Protein AF-A0A7S1CRI4-F1 (afdb_monomer_lite)

Organism: NCBI:txid1486930

Radius of gyration: 33.56 Å; chains: 1; bounding box: 47×72×116 Å

Secondary structure (DSSP, 8-state):
----PPPP----PPS----SS-SS------S-TTSSSGGGS-----S------------------------PPPPPP-GGGSTTTTHHHHSTTSSSS--HHHHHHHHHHHHHHHHH-HHHHHHHHHH-TT--HHHHHHHHHHHHHHHHHTHHHHHHHHHHHHHHSSS-TTSEEHHHHHHHHHHTTTT-TTSSS--HHHHHHHHHHHS--S-TTSGGGGS----EE-HHHHHHHHHHHHIIIIITTTS-S-HHHHHHHIIIIIIIHHH--

pLDDT: mean 77.77, std 19.71, range [38.88, 98.12]

Foldseek 3Di:
DDDPDDDDPDPDDDDDPDPPDDPDDDPDDPPPPPPPPVVPDDDDDDDDDPDDDDDDDPDPPPPDPPPPDPPDDPDPDDPCPDPQVCCLPPPPCNDSDDDPVNLVVVLVVLLVVLVVDPVSLVLLCVLQVVDDPVSSVVLSVLQSVLCSVCVVVLVVLLQVLLVVDPDHSQWHALVSQVVLCVLLCLCPPVAPFAHPVNSVVLQVSLQDDPDCPDPQNVVDPRRTHGSSSSSVSLLVSLSRGCRVVVVDSRSSVSSNCSCPVRNCVRPND

Sequence (269 aa):
LKSDVPEAHHITHPAGIYPQKHTLPVRFHDGEEREVVQELMGVLPDTAALEFLAYEAEKPVIIKEVVVEEEEEPEPWSLYDSVFVPRLTESDARDFYESERVWRRAFNIDWGRIRGNQRFAKLLIRAQPSANARQAGEVVASVKAVMSKYYRELCFIFDYYSAQGSGDVFCIQSNSYNDFCNDCGITNEKVRGVAKADLAVLFTSVNVEEDRRDAEAMANADKALVRFEFLEVVLRLAVARFITTKATADIGTALQMLVVTLIMENVAP

Structure (mmCIF, N/CA/C/O backbone):
data_AF-A0A7S1CRI4-F1
#
_entry.id   AF-A0A7S1CRI4-F1
#
loop_
_atom_site.group_PDB
_atom_site.id
_atom_site.type_symbol
_atom_site.label_atom_id
_atom_site.label_alt_id
_atom_site.label_comp_id
_atom_site.label_asym_id
_atom_site.label_entity_id
_atom_site.label_seq_id
_atom_site.pdbx_PDB_ins_code
_atom_site.Cartn_x
_atom_site.Cartn_y
_atom_site.Cartn_z
_atom_site.occupancy
_atom_site.B_iso_or_equiv
_atom_site.auth_seq_id
_atom_site.auth_comp_id
_atom_site.auth_asym_id
_atom_site.auth_atom_id
_atom_site.pdbx_PDB_model_num
ATOM 1 N N . LEU A 1 1 ? 12.699 -44.719 -18.971 1.00 45.91 1 LEU A N 1
ATOM 2 C CA . LEU A 1 1 ? 11.445 -43.971 -18.748 1.00 45.91 1 LEU A CA 1
ATOM 3 C C . LEU A 1 1 ? 11.223 -43.126 -19.986 1.00 45.91 1 LEU A C 1
ATOM 5 O O . LEU A 1 1 ? 12.053 -42.272 -20.259 1.00 45.91 1 LEU A O 1
ATOM 9 N N . LYS A 1 2 ? 10.229 -43.485 -20.803 1.00 38.88 2 LYS A N 1
ATOM 10 C CA . LYS A 1 2 ? 9.854 -42.706 -21.988 1.00 38.88 2 LYS A CA 1
ATOM 11 C C . LYS A 1 2 ? 9.287 -41.372 -21.494 1.00 38.88 2 LYS A C 1
ATOM 13 O O . LYS A 1 2 ? 8.488 -41.378 -20.565 1.00 38.88 2 LYS A O 1
ATOM 18 N N . SER A 1 3 ? 9.786 -40.269 -22.037 1.00 45.66 3 SER A N 1
ATOM 19 C CA . SER A 1 3 ? 9.315 -38.922 -21.737 1.00 45.66 3 SER A CA 1
ATOM 20 C C . SER A 1 3 ? 8.020 -38.671 -22.501 1.00 45.66 3 SER A C 1
ATOM 22 O O . SER A 1 3 ? 8.049 -38.572 -23.727 1.00 45.66 3 SER A O 1
ATOM 24 N N . ASP A 1 4 ? 6.907 -38.587 -21.780 1.00 50.00 4 ASP A N 1
ATOM 25 C CA . ASP A 1 4 ? 5.648 -38.074 -22.312 1.00 50.00 4 ASP A CA 1
ATOM 26 C C . ASP A 1 4 ? 5.809 -36.565 -22.535 1.00 50.00 4 ASP A C 1
ATOM 28 O O . ASP A 1 4 ? 5.783 -35.770 -21.594 1.00 50.00 4 ASP A O 1
ATOM 32 N N . VAL A 1 5 ? 6.052 -36.181 -23.786 1.00 49.22 5 VAL A N 1
ATOM 33 C CA . VAL A 1 5 ? 5.952 -34.789 -24.232 1.00 49.22 5 VAL A CA 1
ATOM 34 C C . VAL A 1 5 ? 4.461 -34.516 -24.461 1.00 49.22 5 VAL A C 1
ATOM 36 O O . VAL A 1 5 ? 3.846 -35.260 -25.227 1.00 49.22 5 VAL A O 1
ATOM 39 N N . PRO A 1 6 ? 3.846 -33.515 -23.806 1.00 51.66 6 PRO A N 1
ATOM 40 C CA . PRO A 1 6 ? 2.453 -33.174 -24.067 1.00 51.66 6 PRO A CA 1
ATOM 41 C C . PRO A 1 6 ? 2.290 -32.707 -25.517 1.00 51.66 6 PRO A C 1
ATOM 43 O O . PRO A 1 6 ? 3.074 -31.885 -25.990 1.00 51.66 6 PRO A O 1
ATOM 46 N N . GLU A 1 7 ? 1.277 -33.228 -26.212 1.00 55.09 7 GLU A N 1
ATOM 47 C CA . GLU A 1 7 ? 0.884 -32.766 -27.547 1.00 55.09 7 GLU A CA 1
ATOM 48 C C . GLU A 1 7 ? 0.647 -31.249 -27.550 1.00 55.09 7 GLU A C 1
ATOM 50 O O . GLU A 1 7 ? 0.019 -30.697 -26.642 1.00 55.09 7 GLU A O 1
ATOM 55 N N . ALA A 1 8 ? 1.161 -30.575 -28.582 1.00 49.53 8 ALA A N 1
ATOM 56 C CA . ALA A 1 8 ? 1.009 -29.139 -28.754 1.00 49.53 8 ALA A CA 1
ATOM 57 C C . ALA A 1 8 ? -0.480 -28.762 -28.810 1.00 49.53 8 ALA A C 1
ATOM 59 O O . ALA A 1 8 ? -1.251 -29.293 -29.611 1.00 49.53 8 ALA A O 1
ATOM 60 N N . HIS A 1 9 ? -0.888 -27.815 -27.965 1.00 47.16 9 HIS A N 1
ATOM 61 C CA . HIS A 1 9 ? -2.228 -27.248 -28.025 1.00 47.16 9 HIS A CA 1
ATOM 62 C C . HIS A 1 9 ? -2.398 -26.471 -29.337 1.00 47.16 9 HIS A C 1
ATOM 64 O O . HIS A 1 9 ? -1.953 -25.332 -29.461 1.00 47.16 9 HIS A O 1
ATOM 70 N N . HIS A 1 10 ? -3.074 -27.075 -30.314 1.00 42.22 10 HIS A N 1
ATOM 71 C CA . HIS A 1 10 ? -3.558 -26.360 -31.489 1.00 42.22 10 HIS A CA 1
ATOM 72 C C . HIS A 1 10 ? -4.640 -25.363 -31.062 1.00 42.22 10 HIS A C 1
ATOM 74 O O . HIS A 1 10 ? -5.776 -25.735 -30.765 1.00 42.22 10 HIS A O 1
ATOM 80 N N . ILE A 1 11 ? -4.288 -24.078 -31.034 1.00 52.59 11 ILE A N 1
ATOM 81 C CA . ILE A 1 11 ? -5.258 -22.995 -30.893 1.00 52.59 11 ILE A CA 1
ATOM 82 C C . ILE A 1 11 ? -5.992 -22.879 -32.230 1.00 52.59 11 ILE A C 1
ATOM 84 O O . ILE A 1 11 ? -5.496 -22.293 -33.189 1.00 52.59 11 ILE A O 1
ATOM 88 N N . THR A 1 12 ? -7.192 -23.445 -32.315 1.00 48.75 12 THR A N 1
ATOM 89 C CA . THR A 1 12 ? -8.112 -23.138 -33.410 1.00 48.75 12 THR A CA 1
ATOM 90 C C . THR A 1 12 ? -8.683 -21.744 -33.179 1.00 48.75 12 THR A C 1
ATOM 92 O O . THR A 1 12 ? -9.515 -21.555 -32.289 1.00 48.75 12 THR A O 1
ATOM 95 N N . HIS A 1 13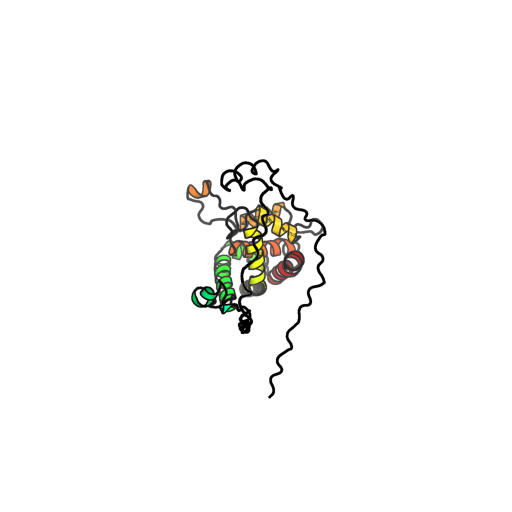 ? -8.251 -20.760 -33.969 1.00 45.75 13 HIS A N 1
ATOM 96 C CA . HIS A 1 13 ? -8.944 -19.476 -34.018 1.00 45.75 13 HIS A CA 1
ATOM 97 C C . HIS A 1 13 ? -10.387 -19.711 -34.498 1.00 45.75 13 HIS A C 1
ATOM 99 O O . HIS A 1 13 ? -10.580 -20.380 -35.518 1.00 45.75 13 HIS A O 1
ATOM 105 N N . PRO A 1 14 ? -11.415 -19.194 -33.801 1.00 54.69 14 PRO A N 1
ATOM 106 C CA . PRO A 1 14 ? -12.767 -19.209 -34.340 1.00 54.69 14 PRO A CA 1
ATOM 107 C C . PRO A 1 14 ? -12.771 -18.461 -35.677 1.00 54.69 14 PRO A C 1
ATOM 109 O O . PRO A 1 14 ? -12.160 -17.397 -35.798 1.00 54.69 14 PRO A O 1
ATOM 112 N N . ALA A 1 15 ? -13.433 -19.038 -36.683 1.00 52.50 15 ALA A N 1
ATOM 113 C CA . ALA A 1 15 ? -13.559 -18.441 -38.008 1.00 52.50 15 ALA A CA 1
ATOM 114 C C . ALA A 1 15 ? -14.004 -16.973 -37.886 1.00 52.50 15 ALA A C 1
ATOM 116 O O . ALA A 1 15 ? -14.959 -16.662 -37.172 1.00 52.50 15 ALA A O 1
ATOM 117 N N . GLY A 1 16 ? -13.247 -16.092 -38.543 1.00 50.91 16 GLY A N 1
ATOM 118 C CA . GLY A 1 16 ? -13.225 -14.655 -38.301 1.00 50.91 16 GLY A CA 1
ATOM 119 C C . GLY A 1 16 ? -14.595 -14.001 -38.147 1.00 50.91 16 GLY A C 1
ATOM 120 O O . GLY A 1 16 ? -15.388 -13.938 -39.084 1.00 50.91 16 GLY A O 1
ATOM 121 N N . ILE A 1 17 ? -14.814 -13.398 -36.981 1.00 55.06 17 ILE A N 1
ATOM 122 C CA . ILE A 1 17 ? -15.781 -12.313 -36.828 1.00 55.06 17 ILE A CA 1
ATOM 123 C C . ILE A 1 17 ? -15.029 -11.024 -37.168 1.00 55.06 17 ILE A C 1
ATOM 125 O O . ILE A 1 17 ? -14.632 -10.260 -36.292 1.00 55.06 17 ILE A O 1
ATOM 129 N N . TYR A 1 18 ? -14.778 -10.808 -38.457 1.00 53.53 18 TYR A N 1
ATOM 130 C CA . TYR A 1 18 ? -14.384 -9.488 -38.938 1.00 53.53 18 TYR A CA 1
ATOM 131 C C . TYR A 1 18 ? -15.661 -8.662 -39.143 1.00 53.53 18 TYR A C 1
ATOM 133 O O . TYR A 1 18 ? -16.600 -9.144 -39.785 1.00 53.53 18 TYR A O 1
ATOM 141 N N . PRO A 1 19 ? -15.750 -7.430 -38.617 1.00 49.69 19 PRO A N 1
ATOM 142 C CA . PRO A 1 19 ? -16.875 -6.560 -38.923 1.00 49.69 19 PRO A CA 1
ATOM 143 C C . PRO A 1 19 ? -16.885 -6.262 -40.427 1.00 49.69 19 PRO A C 1
ATOM 145 O O . PRO A 1 19 ? -15.870 -5.872 -40.997 1.00 49.69 19 PRO A O 1
ATOM 148 N N . GLN A 1 20 ? -18.042 -6.413 -41.080 1.00 58.97 20 GLN A N 1
ATOM 149 C CA . GLN A 1 20 ? -18.178 -6.186 -42.530 1.00 58.97 20 GLN A CA 1
ATOM 150 C C . GLN A 1 20 ? -17.850 -4.746 -42.966 1.00 58.97 20 GLN A C 1
ATOM 152 O O . GLN A 1 20 ? -17.667 -4.488 -44.154 1.00 58.97 20 GLN A O 1
ATOM 157 N N . LYS A 1 21 ? -17.794 -3.796 -42.024 1.00 57.16 21 LYS A N 1
ATOM 158 C CA . LYS A 1 21 ? -17.403 -2.404 -42.252 1.00 57.16 21 LYS A CA 1
ATOM 159 C C . LYS A 1 21 ? -16.563 -1.904 -41.081 1.00 57.16 21 LYS A C 1
ATOM 161 O O . LYS A 1 21 ? -16.965 -2.026 -39.926 1.00 57.16 21 LYS A O 1
ATOM 166 N N . HIS A 1 22 ? -15.408 -1.336 -41.401 1.00 51.78 22 HIS A N 1
ATOM 167 C CA . HIS A 1 22 ? -14.511 -0.685 -40.453 1.00 51.78 22 HIS A CA 1
ATOM 168 C C . HIS A 1 22 ? -15.154 0.610 -39.918 1.00 51.78 22 HIS A C 1
ATOM 170 O O . HIS A 1 22 ? -15.709 1.384 -40.695 1.00 51.78 22 HIS A O 1
ATOM 176 N N . THR A 1 23 ? -15.112 0.846 -38.603 1.00 56.94 23 THR A N 1
ATOM 177 C CA . THR A 1 23 ? -15.773 1.986 -37.929 1.00 56.94 23 THR A CA 1
ATOM 178 C C . THR A 1 23 ? -14.906 3.240 -37.803 1.00 56.94 23 THR A C 1
ATOM 180 O O . THR A 1 23 ? -15.409 4.270 -37.359 1.00 56.94 23 THR A O 1
ATOM 183 N N . LEU A 1 24 ? -13.632 3.203 -38.214 1.00 49.94 24 LEU A N 1
ATOM 184 C CA . LEU A 1 24 ? -12.838 4.431 -38.334 1.00 49.94 24 LEU A CA 1
ATOM 185 C C . LEU A 1 24 ? -13.101 5.094 -39.695 1.00 49.94 24 LEU A C 1
ATOM 187 O O . LEU A 1 24 ? -13.012 4.403 -40.716 1.00 49.94 24 LEU A O 1
ATOM 191 N N . PRO A 1 25 ? -13.385 6.409 -39.743 1.00 47.62 25 PRO A N 1
ATOM 192 C CA . PRO A 1 25 ? -13.500 7.140 -40.995 1.00 47.62 25 PRO A CA 1
ATOM 193 C C . PRO A 1 25 ? -12.129 7.185 -41.678 1.00 47.62 25 PRO A C 1
ATOM 195 O O . PRO A 1 25 ? -11.229 7.910 -41.256 1.00 47.62 25 PRO A O 1
ATOM 198 N N . VAL A 1 26 ? -11.962 6.399 -42.740 1.00 50.84 26 VAL A N 1
ATOM 199 C CA . VAL A 1 26 ? -10.824 6.543 -43.649 1.00 50.84 26 VAL A CA 1
ATOM 200 C C . VAL A 1 26 ? -11.041 7.840 -44.422 1.00 50.84 26 VAL A C 1
ATOM 202 O O . VAL A 1 26 ? -12.021 7.967 -45.157 1.00 50.84 26 VAL A O 1
ATOM 205 N N . ARG A 1 27 ? -10.152 8.823 -44.247 1.00 43.00 27 ARG A N 1
ATOM 206 C CA . ARG A 1 27 ? -10.088 9.966 -45.161 1.00 43.00 27 ARG A CA 1
ATOM 207 C C . ARG A 1 27 ? -9.564 9.451 -46.496 1.00 43.00 27 ARG A C 1
ATOM 209 O O . ARG A 1 27 ? -8.373 9.192 -46.633 1.00 43.00 27 ARG A O 1
ATOM 216 N N . PHE A 1 28 ? -10.458 9.273 -47.458 1.00 45.25 28 PHE A N 1
ATOM 217 C CA . PHE A 1 28 ? -10.055 9.192 -48.853 1.00 45.25 28 PHE A CA 1
ATOM 218 C C . PHE A 1 28 ? -9.649 10.604 -49.267 1.00 45.25 28 PHE A C 1
ATOM 220 O O . PHE A 1 28 ? -10.409 11.547 -49.063 1.00 45.25 28 PHE A O 1
ATOM 227 N N . HIS A 1 29 ? -8.421 10.766 -49.753 1.00 42.94 29 HIS A N 1
ATOM 228 C CA . HIS A 1 29 ? -8.019 12.018 -50.374 1.00 42.94 29 HIS A CA 1
ATOM 229 C C . HIS A 1 29 ? -8.845 12.174 -51.653 1.00 42.94 29 HIS A C 1
ATOM 231 O O . HIS A 1 29 ? -8.690 11.389 -52.591 1.00 42.94 29 HIS A O 1
ATOM 237 N N . ASP A 1 30 ? -9.762 13.141 -51.649 1.00 42.75 30 ASP A N 1
ATOM 238 C CA . ASP A 1 30 ? -10.508 13.542 -52.835 1.00 42.75 30 ASP A CA 1
ATOM 239 C C . ASP A 1 30 ? -9.493 13.957 -53.909 1.00 42.75 30 ASP A C 1
ATOM 241 O O . ASP A 1 30 ? -8.570 14.733 -53.661 1.00 42.75 30 ASP A O 1
ATOM 245 N N . GLY A 1 31 ? -9.583 13.307 -55.066 1.00 48.41 31 GLY A N 1
ATOM 246 C CA . GLY A 1 31 ? -8.519 13.255 -56.061 1.00 48.41 31 GLY A CA 1
ATOM 247 C C . GLY A 1 31 ? -8.283 14.556 -56.822 1.00 48.41 31 GLY A C 1
ATOM 248 O O . GLY A 1 31 ? -8.628 14.623 -57.997 1.00 48.41 31 GLY A O 1
ATOM 249 N N . GLU A 1 32 ? -7.609 15.526 -56.205 1.00 45.62 32 GLU A N 1
ATOM 250 C CA . GLU A 1 32 ? -7.041 16.697 -56.897 1.00 45.62 32 GLU A CA 1
ATOM 251 C C . GLU A 1 32 ? -5.514 16.618 -57.108 1.00 45.62 32 GLU A C 1
ATOM 253 O O . GLU A 1 32 ? -4.947 17.452 -57.800 1.00 45.62 32 GLU A O 1
ATOM 258 N N . GLU A 1 33 ? -4.829 15.568 -56.640 1.00 47.44 33 GLU A N 1
ATOM 259 C CA . GLU A 1 33 ? -3.380 15.380 -56.877 1.00 47.44 33 GLU A CA 1
ATOM 260 C C . GLU A 1 33 ? -3.055 14.360 -57.987 1.00 47.44 33 GLU A C 1
ATOM 262 O O . GLU A 1 33 ? -2.007 13.715 -57.981 1.00 47.44 33 GLU A O 1
ATOM 267 N N . ARG A 1 34 ? -3.944 14.188 -58.975 1.00 42.03 34 ARG A N 1
ATOM 268 C CA . ARG A 1 34 ? -3.652 13.357 -60.163 1.00 42.03 34 ARG A CA 1
ATOM 269 C C . ARG A 1 34 ? -3.051 14.119 -61.346 1.00 42.03 34 ARG A C 1
ATOM 271 O O . ARG A 1 34 ? -2.609 13.466 -62.286 1.00 42.03 34 ARG A O 1
ATOM 278 N N . GLU A 1 35 ? -2.963 15.447 -61.301 1.00 43.94 35 GLU A N 1
ATOM 279 C CA . GLU A 1 35 ? -2.464 16.235 -62.443 1.00 43.94 35 GLU A CA 1
ATOM 280 C C . GLU A 1 35 ? -0.932 16.331 -62.553 1.00 43.94 35 GLU A C 1
ATOM 282 O O . GLU A 1 35 ? -0.434 16.717 -63.603 1.00 43.94 35 GLU A O 1
ATOM 287 N N . VAL A 1 36 ? -0.149 15.916 -61.549 1.00 44.50 36 VAL A N 1
ATOM 288 C CA . VAL A 1 36 ? 1.318 16.137 -61.580 1.00 44.50 36 VAL A CA 1
ATOM 289 C C . VAL A 1 36 ? 2.122 14.935 -62.106 1.00 44.50 36 VAL A C 1
ATOM 291 O O . VAL A 1 36 ? 3.309 15.055 -62.391 1.00 44.50 36 VAL A O 1
ATOM 294 N N . VAL A 1 37 ? 1.510 13.765 -62.316 1.00 40.59 37 VAL A N 1
ATOM 295 C CA . VAL A 1 37 ? 2.260 12.565 -62.762 1.00 40.59 37 VAL A CA 1
ATOM 296 C C . VAL A 1 37 ? 2.212 12.360 -64.284 1.00 40.59 37 VAL A C 1
ATOM 298 O O . VAL A 1 37 ? 2.899 11.494 -64.822 1.00 40.59 37 VAL A O 1
ATOM 301 N N . GLN A 1 38 ? 1.449 13.176 -65.018 1.00 41.72 38 GLN A N 1
ATOM 302 C CA . GLN A 1 38 ? 1.276 12.995 -66.463 1.00 41.72 38 GLN A CA 1
ATOM 303 C C . GLN A 1 38 ? 2.395 13.618 -67.318 1.00 41.72 38 GLN A C 1
ATOM 305 O O . GLN A 1 38 ? 2.540 13.241 -68.477 1.00 41.72 38 GLN A O 1
ATOM 310 N N . GLU A 1 39 ? 3.237 14.496 -66.761 1.00 43.00 39 GLU A N 1
ATOM 311 C CA . GLU A 1 39 ? 4.336 15.139 -67.507 1.00 43.00 39 GLU A CA 1
ATOM 312 C C . GLU A 1 39 ? 5.634 14.313 -67.587 1.00 43.00 39 GLU A C 1
ATOM 314 O O . GLU A 1 39 ? 6.549 14.694 -68.314 1.00 43.00 39 GLU A O 1
ATOM 319 N N . LEU A 1 40 ? 5.732 13.162 -66.903 1.00 45.03 40 LEU A N 1
ATOM 320 C CA . LEU A 1 40 ? 6.961 12.347 -66.892 1.00 45.03 40 LEU A CA 1
ATOM 321 C C . LEU A 1 40 ? 6.897 11.046 -67.708 1.00 45.03 40 LEU A C 1
ATOM 323 O O . LEU A 1 40 ? 7.835 10.251 -67.667 1.00 45.03 40 LEU A O 1
ATOM 327 N N . MET A 1 41 ? 5.822 10.817 -68.464 1.00 39.19 41 MET A N 1
ATOM 328 C CA . MET A 1 41 ? 5.708 9.673 -69.371 1.00 39.19 41 MET A CA 1
ATOM 329 C C . MET A 1 41 ? 5.530 10.184 -70.796 1.00 39.19 41 MET A C 1
ATOM 331 O O . MET A 1 41 ? 4.511 10.777 -71.137 1.00 39.19 41 MET A O 1
A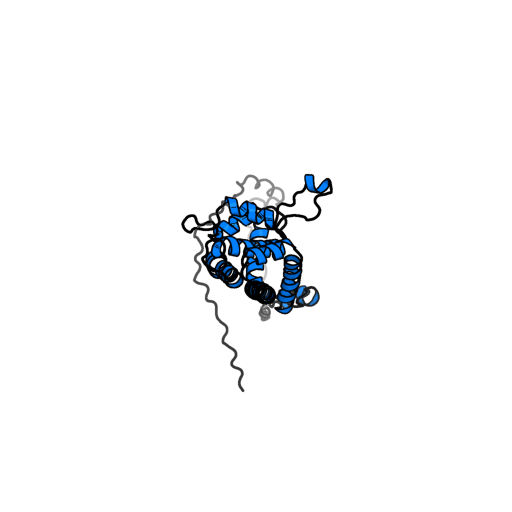TOM 335 N N . GLY A 1 42 ? 6.565 9.981 -71.614 1.00 42.28 42 GLY A N 1
ATOM 336 C CA . GLY A 1 42 ? 6.591 10.381 -73.015 1.00 42.28 42 GLY A CA 1
ATOM 337 C C . GLY A 1 42 ? 5.358 9.904 -73.785 1.00 42.28 42 GLY A C 1
ATOM 338 O O . GLY A 1 42 ? 4.862 8.796 -73.587 1.00 42.28 42 GLY A O 1
ATOM 339 N N . VAL A 1 43 ? 4.881 10.777 -74.667 1.00 46.09 43 VAL A N 1
ATOM 340 C CA . VAL A 1 43 ? 3.741 10.563 -75.560 1.00 46.09 43 VAL A CA 1
ATOM 341 C C . VAL A 1 43 ? 3.950 9.279 -76.369 1.00 46.09 43 VAL A C 1
ATOM 343 O O . VAL A 1 43 ? 4.873 9.199 -77.180 1.00 46.09 43 VAL A O 1
ATOM 346 N N . LEU A 1 44 ? 3.090 8.279 -76.169 1.00 46.50 44 LEU A N 1
ATOM 347 C CA . LEU A 1 44 ? 2.974 7.164 -77.106 1.00 46.50 44 LEU A CA 1
ATOM 348 C C . LEU A 1 44 ? 2.233 7.671 -78.356 1.00 46.50 44 LEU A C 1
ATOM 350 O O . LEU A 1 44 ? 1.147 8.236 -78.210 1.00 46.50 44 LEU A O 1
ATOM 354 N N . PRO A 1 45 ? 2.807 7.528 -79.563 1.00 44.81 45 PRO A N 1
ATOM 355 C CA . PRO A 1 45 ? 2.186 8.019 -80.783 1.00 44.81 45 PRO A CA 1
ATOM 356 C C . PRO A 1 45 ? 0.931 7.218 -81.148 1.00 44.81 45 PRO A C 1
ATOM 358 O O . PRO A 1 45 ? 0.815 6.030 -80.844 1.00 44.81 45 PRO A O 1
ATOM 361 N N . ASP A 1 46 ? 0.018 7.928 -81.811 1.00 43.31 46 ASP A N 1
ATOM 362 C CA . ASP A 1 46 ? -1.306 7.514 -82.272 1.00 43.31 46 ASP A CA 1
ATOM 363 C C . ASP A 1 46 ? -1.410 6.069 -82.785 1.00 43.31 46 ASP A C 1
ATOM 365 O O . ASP A 1 46 ? -0.572 5.548 -83.525 1.00 43.31 46 ASP A O 1
ATOM 369 N N . THR A 1 47 ? -2.537 5.456 -82.435 1.00 50.50 47 THR A N 1
ATOM 370 C CA . THR A 1 47 ? -2.979 4.084 -82.713 1.00 50.50 47 THR A CA 1
ATOM 371 C C . THR A 1 47 ? -3.250 3.795 -84.201 1.00 50.50 47 THR A C 1
ATOM 373 O O . THR A 1 47 ? -4.358 3.399 -84.562 1.00 50.50 47 THR A O 1
ATOM 376 N N . ALA A 1 48 ? -2.264 3.970 -85.085 1.00 47.34 48 ALA A N 1
ATOM 377 C CA . ALA A 1 48 ? -2.428 3.719 -86.523 1.00 47.34 48 ALA A CA 1
ATOM 378 C C . ALA A 1 48 ? -1.239 3.028 -87.224 1.00 47.34 48 ALA A C 1
ATOM 380 O O . ALA A 1 48 ? -1.147 3.078 -88.447 1.00 47.34 48 ALA A O 1
ATOM 381 N N . ALA A 1 49 ? -0.360 2.334 -86.496 1.00 46.84 49 ALA A N 1
ATOM 382 C CA . ALA A 1 49 ? 0.700 1.521 -87.104 1.00 46.84 49 ALA A CA 1
ATOM 383 C C . ALA A 1 49 ? 0.855 0.164 -86.397 1.00 46.84 49 ALA A C 1
ATOM 385 O O . ALA A 1 49 ? 1.871 -0.131 -85.777 1.00 46.84 49 ALA A O 1
ATOM 386 N N . LEU A 1 50 ? -0.176 -0.680 -86.489 1.00 43.94 50 LEU A N 1
ATOM 387 C CA . LEU A 1 50 ? -0.036 -2.123 -86.274 1.00 43.94 50 LEU A CA 1
ATOM 388 C C . LEU A 1 50 ? 0.336 -2.766 -87.617 1.00 43.94 50 LEU A C 1
ATOM 390 O O . LEU A 1 50 ? -0.486 -3.407 -88.269 1.00 43.94 50 LEU A O 1
ATOM 394 N N . GLU A 1 51 ? 1.576 -2.551 -88.056 1.00 47.78 51 GLU A N 1
ATOM 395 C CA . GLU A 1 51 ? 2.165 -3.363 -89.118 1.00 47.78 51 GLU A CA 1
ATOM 396 C C . GLU A 1 51 ? 2.745 -4.637 -88.505 1.00 47.78 51 GLU A C 1
ATOM 398 O O . GLU A 1 51 ? 3.706 -4.631 -87.737 1.00 47.78 51 GLU A O 1
ATOM 403 N N . PHE A 1 52 ? 2.102 -5.749 -88.851 1.00 47.38 52 PHE A N 1
ATOM 404 C CA . PHE A 1 52 ? 2.576 -7.101 -88.616 1.00 47.38 52 PHE A CA 1
ATOM 405 C C . PHE A 1 52 ? 3.910 -7.316 -89.340 1.00 47.38 52 PHE A C 1
ATOM 407 O O . PHE A 1 52 ? 3.934 -7.575 -90.543 1.00 47.38 52 PHE A O 1
ATOM 414 N N . LEU A 1 53 ? 5.013 -7.294 -88.596 1.00 41.62 53 LEU A N 1
ATOM 415 C CA . LEU A 1 53 ? 6.247 -7.957 -89.001 1.00 41.62 53 LEU A CA 1
ATOM 416 C C . LEU A 1 53 ? 6.392 -9.234 -88.183 1.00 41.62 53 LEU A C 1
ATOM 418 O O . LEU A 1 53 ? 6.857 -9.251 -87.047 1.00 41.62 53 LEU A O 1
ATOM 422 N N . ALA A 1 54 ? 5.936 -10.320 -88.801 1.00 51.84 54 ALA A N 1
ATOM 423 C CA . ALA A 1 54 ? 6.362 -11.657 -88.453 1.00 51.84 54 ALA A CA 1
ATOM 424 C C . ALA A 1 54 ? 7.895 -11.735 -88.502 1.00 51.84 54 ALA A C 1
ATOM 426 O O . ALA A 1 54 ? 8.496 -11.253 -89.462 1.00 51.84 54 ALA A O 1
ATOM 427 N N . TYR A 1 55 ? 8.467 -12.386 -87.487 1.00 54.19 55 TYR A N 1
ATOM 428 C CA . TYR A 1 55 ? 9.632 -13.281 -87.516 1.00 54.19 55 TYR A CA 1
ATOM 429 C C . TYR A 1 55 ? 10.558 -13.036 -86.317 1.00 54.19 55 TYR A C 1
ATOM 431 O O . TYR A 1 55 ? 11.577 -12.363 -86.424 1.00 54.19 55 TYR A O 1
ATOM 439 N N . GLU A 1 56 ? 10.252 -13.672 -85.187 1.00 52.75 56 GLU A N 1
ATOM 440 C CA . GLU A 1 56 ? 11.297 -14.104 -84.261 1.00 52.75 56 GLU A CA 1
ATOM 441 C C . GLU A 1 56 ? 11.093 -15.589 -83.980 1.00 52.75 56 GLU A C 1
ATOM 443 O O . GLU A 1 56 ? 10.038 -16.020 -83.518 1.00 52.75 56 GLU A O 1
ATOM 448 N N . ALA A 1 57 ? 12.097 -16.378 -84.358 1.00 55.81 57 ALA A N 1
ATOM 449 C CA . ALA A 1 57 ? 12.130 -17.816 -84.168 1.00 55.81 57 ALA A CA 1
ATOM 450 C C . ALA A 1 57 ? 11.908 -18.176 -82.692 1.00 55.81 57 ALA A C 1
ATOM 452 O O . ALA A 1 57 ? 12.505 -17.560 -81.804 1.00 55.81 57 ALA A O 1
ATOM 453 N N . GLU A 1 58 ? 11.078 -19.192 -82.446 1.00 53.81 58 GLU A N 1
ATOM 454 C CA . GLU A 1 58 ? 10.844 -19.756 -81.118 1.00 53.81 58 GLU A CA 1
ATOM 455 C C . GLU A 1 58 ? 12.188 -20.119 -80.472 1.00 53.81 58 GLU A C 1
ATOM 457 O O . GLU A 1 58 ? 12.873 -21.062 -80.878 1.00 53.81 58 GLU A O 1
ATOM 462 N N . LYS A 1 59 ? 12.604 -19.336 -79.472 1.00 58.47 59 LYS A N 1
ATOM 463 C CA . LYS A 1 59 ? 13.758 -19.687 -78.643 1.00 58.47 59 LYS A CA 1
ATOM 464 C C . LYS A 1 59 ? 13.405 -20.980 -77.904 1.00 58.47 59 LYS A C 1
ATOM 466 O O . LYS A 1 59 ? 12.327 -21.037 -77.311 1.00 58.47 59 LYS A O 1
ATOM 471 N N . PRO A 1 60 ? 14.279 -22.004 -77.900 1.00 54.03 60 PRO A N 1
ATOM 472 C CA . PRO A 1 60 ? 14.008 -23.219 -77.151 1.00 54.03 60 PRO A CA 1
ATOM 473 C C . PRO A 1 60 ? 13.803 -22.848 -75.683 1.00 54.03 60 PRO A C 1
ATOM 475 O O . PRO A 1 60 ? 14.661 -22.218 -75.061 1.00 54.03 60 PRO A O 1
ATOM 478 N N . VAL A 1 61 ? 12.635 -23.206 -75.153 1.00 60.12 61 VAL A N 1
ATOM 479 C CA . VAL A 1 61 ? 12.296 -23.033 -73.743 1.00 60.12 61 VAL A CA 1
ATOM 480 C C . VAL A 1 61 ? 13.230 -23.937 -72.948 1.00 60.12 61 VAL A C 1
ATOM 482 O O . VAL A 1 61 ? 13.025 -25.145 -72.853 1.00 60.12 61 VAL A O 1
ATOM 485 N N . ILE A 1 62 ? 14.299 -23.358 -72.408 1.00 64.81 62 ILE A N 1
ATOM 486 C CA . ILE A 1 62 ? 15.142 -24.036 -71.429 1.00 64.81 62 ILE A CA 1
ATOM 487 C C . ILE A 1 62 ? 14.329 -24.067 -70.138 1.00 64.81 62 ILE A C 1
ATOM 489 O O . ILE A 1 62 ? 14.273 -23.078 -69.406 1.00 64.81 62 ILE A O 1
ATOM 493 N N . ILE A 1 63 ? 13.671 -25.197 -69.881 1.00 64.19 63 ILE A N 1
ATOM 494 C CA . ILE A 1 63 ? 13.073 -25.486 -68.581 1.00 64.19 63 ILE A CA 1
ATOM 495 C C . ILE A 1 63 ? 14.246 -25.647 -67.615 1.00 64.19 63 ILE A C 1
ATOM 497 O O . ILE A 1 63 ? 14.885 -26.695 -67.557 1.00 64.19 63 ILE A O 1
ATOM 501 N N . LYS A 1 64 ? 14.590 -24.571 -66.906 1.00 62.72 64 LYS A N 1
ATOM 502 C CA . LYS A 1 64 ? 15.409 -24.689 -65.705 1.00 62.72 64 LYS A CA 1
ATOM 503 C C . LYS A 1 64 ? 14.522 -25.360 -64.668 1.00 62.72 64 LYS A C 1
ATOM 505 O O . LYS A 1 64 ? 13.484 -24.800 -64.322 1.00 62.72 64 LYS A O 1
ATOM 510 N N . GLU A 1 65 ? 14.902 -26.552 -64.218 1.00 60.84 65 GLU A N 1
ATOM 511 C CA . GLU A 1 65 ? 14.342 -27.116 -62.994 1.00 60.84 65 GLU A CA 1
ATOM 512 C C . GLU A 1 65 ? 14.537 -26.074 -61.892 1.00 60.84 65 GLU A C 1
ATOM 514 O O . GLU A 1 65 ? 15.660 -25.764 -61.492 1.00 60.84 65 GLU A O 1
ATOM 519 N N . VAL A 1 66 ? 13.434 -25.451 -61.481 1.00 61.59 66 VAL A N 1
ATOM 520 C CA . VAL A 1 66 ? 13.406 -24.609 -60.294 1.00 61.59 66 VAL A CA 1
ATOM 521 C C . VAL A 1 66 ? 13.521 -25.585 -59.138 1.00 61.59 66 VAL A C 1
ATOM 523 O O . VAL A 1 66 ? 12.547 -26.240 -58.773 1.00 61.59 66 VAL A O 1
ATOM 526 N N . VAL A 1 67 ? 14.739 -25.739 -58.626 1.00 64.44 67 VAL A N 1
ATOM 527 C CA . VAL A 1 67 ? 14.958 -26.341 -57.316 1.00 64.44 67 VAL A CA 1
ATOM 528 C C . VAL A 1 67 ? 14.239 -25.420 -56.340 1.00 64.44 67 VAL A C 1
ATOM 530 O O . VAL A 1 67 ? 14.681 -24.300 -56.098 1.00 64.44 67 VAL A O 1
ATOM 533 N N . VAL A 1 68 ? 13.060 -25.846 -55.890 1.00 63.91 68 VAL A N 1
ATOM 534 C CA . VAL A 1 68 ? 12.367 -25.214 -54.772 1.00 63.91 68 VAL A CA 1
ATOM 535 C C . VAL A 1 68 ? 13.240 -25.525 -53.567 1.00 63.91 68 VAL A C 1
ATOM 537 O O . VAL A 1 68 ? 13.243 -26.657 -53.089 1.00 63.91 68 VAL A O 1
ATOM 540 N N . GLU A 1 69 ? 14.075 -24.566 -53.169 1.00 67.81 69 GLU A N 1
ATOM 541 C CA . GLU A 1 69 ? 14.741 -24.627 -51.872 1.00 67.81 69 GLU A CA 1
ATOM 542 C C . GLU A 1 69 ? 13.623 -24.739 -50.831 1.00 67.81 69 GLU A C 1
ATOM 544 O O . GLU A 1 69 ? 12.714 -23.907 -50.811 1.00 67.81 69 GLU A O 1
ATOM 549 N N . GLU A 1 70 ? 13.616 -25.832 -50.063 1.00 66.31 70 GLU A N 1
ATOM 550 C CA . GLU A 1 70 ? 12.713 -25.978 -48.924 1.00 66.31 70 GLU A CA 1
ATOM 551 C C . GLU A 1 70 ? 12.968 -24.773 -48.009 1.00 66.31 70 GLU A C 1
ATOM 553 O O . GLU A 1 70 ? 14.042 -24.670 -47.419 1.00 66.31 70 GLU A O 1
ATOM 558 N N . GLU A 1 71 ? 12.029 -23.820 -47.955 1.00 68.19 71 GLU A N 1
ATOM 559 C CA . GLU A 1 71 ? 12.078 -22.735 -46.975 1.00 68.19 71 GLU A CA 1
ATOM 560 C C . GLU A 1 71 ? 12.073 -23.391 -45.592 1.00 68.19 71 GLU A C 1
ATOM 562 O O . GLU A 1 71 ? 11.056 -23.940 -45.165 1.00 68.19 71 GLU A O 1
ATOM 567 N N . GLU A 1 72 ? 13.230 -23.388 -44.924 1.00 73.56 72 GLU A N 1
ATOM 568 C CA . GLU A 1 72 ? 13.344 -23.833 -43.540 1.00 73.56 72 GLU A CA 1
ATOM 569 C C . GLU A 1 72 ? 12.333 -23.033 -42.715 1.00 73.56 72 GLU A C 1
ATOM 571 O O . GLU A 1 72 ? 12.390 -21.799 -42.674 1.00 73.56 72 GLU A O 1
ATOM 576 N N . GLU A 1 73 ? 11.364 -23.725 -42.105 1.00 78.31 73 GLU A N 1
ATOM 577 C CA . GLU A 1 73 ? 10.388 -23.064 -41.246 1.00 78.31 73 GLU A CA 1
ATOM 578 C C . GLU A 1 73 ? 11.156 -22.290 -40.167 1.00 78.31 73 GLU A C 1
ATOM 580 O O . GLU A 1 73 ? 12.009 -22.877 -39.490 1.00 78.31 73 GLU A O 1
ATOM 585 N N . PRO A 1 74 ? 10.907 -20.976 -40.009 1.00 78.25 74 PRO A N 1
ATOM 586 C CA . PRO A 1 74 ? 11.651 -20.184 -39.048 1.00 78.25 74 PRO A CA 1
ATOM 587 C C . PRO A 1 74 ? 11.468 -20.785 -37.656 1.00 78.25 74 PRO A C 1
ATOM 589 O O . PRO A 1 74 ? 10.347 -21.127 -37.264 1.00 78.25 74 PRO A O 1
ATOM 592 N N . GLU A 1 75 ? 12.572 -20.904 -36.913 1.00 82.75 75 GLU A N 1
ATOM 593 C CA . GLU A 1 75 ? 12.536 -21.434 -35.554 1.00 82.75 75 GLU A CA 1
ATOM 594 C C . GLU A 1 75 ? 11.478 -20.693 -34.715 1.00 82.75 75 GLU A C 1
ATOM 596 O O . GLU A 1 75 ? 11.311 -19.470 -34.842 1.00 82.75 75 GLU A O 1
ATOM 601 N N . PRO A 1 76 ? 10.728 -21.412 -33.861 1.00 89.25 76 PRO A N 1
ATOM 602 C CA . PRO A 1 76 ? 9.692 -20.799 -33.053 1.00 89.25 76 PRO A CA 1
ATOM 603 C C . PRO A 1 76 ? 10.308 -19.740 -32.138 1.00 89.25 76 PRO A C 1
ATOM 605 O O . PRO A 1 76 ? 11.253 -20.011 -31.400 1.00 89.25 76 PRO A O 1
ATOM 608 N N . TRP A 1 77 ? 9.734 -18.537 -32.175 1.00 92.25 77 TRP A N 1
ATOM 609 C CA . TRP A 1 77 ? 10.199 -17.400 -31.386 1.00 92.25 77 TRP A CA 1
ATOM 610 C C . TRP A 1 77 ? 10.364 -17.753 -29.902 1.00 92.25 77 TRP A C 1
ATOM 612 O O . TRP A 1 77 ? 9.463 -18.337 -29.288 1.00 92.25 77 TRP A O 1
ATOM 622 N N . SER A 1 78 ? 11.485 -17.336 -29.307 1.00 92.44 78 SER A N 1
ATOM 623 C CA . SER A 1 78 ? 11.763 -17.508 -27.884 1.00 92.44 78 SER A CA 1
ATOM 624 C C . SER A 1 78 ? 11.992 -16.172 -27.166 1.00 92.44 78 SER A C 1
ATOM 626 O O . SER A 1 78 ? 12.348 -15.155 -27.762 1.00 92.44 78 SER A O 1
ATOM 628 N N . LEU A 1 79 ? 11.855 -16.168 -25.834 1.00 91.94 79 LEU A N 1
ATOM 629 C CA . LEU A 1 79 ? 12.218 -15.004 -25.009 1.00 91.94 79 LEU A CA 1
ATOM 630 C C . LEU A 1 79 ? 13.699 -14.616 -25.151 1.00 91.94 79 LEU A C 1
ATOM 632 O O . LEU A 1 79 ? 14.042 -13.451 -24.935 1.00 91.94 79 LEU A O 1
ATOM 636 N N . TYR A 1 80 ? 14.561 -15.560 -25.536 1.00 93.75 80 TYR A N 1
ATOM 637 C CA . TYR A 1 80 ? 15.982 -15.319 -25.780 1.00 93.75 80 TYR A CA 1
ATOM 638 C C . TYR A 1 80 ? 16.255 -14.562 -27.086 1.00 93.75 80 TYR A C 1
ATOM 640 O O . TYR A 1 80 ? 17.362 -14.069 -27.269 1.00 93.75 80 TYR A O 1
ATOM 648 N N . ASP A 1 81 ? 15.235 -14.393 -27.927 1.00 92.62 81 ASP A N 1
ATOM 649 C CA . ASP A 1 81 ? 15.277 -13.578 -29.147 1.00 92.62 81 ASP A CA 1
ATOM 650 C C . ASP A 1 81 ? 14.536 -12.246 -28.956 1.00 92.62 81 ASP A C 1
ATOM 652 O O . ASP A 1 81 ? 14.359 -11.456 -29.884 1.00 92.62 81 ASP A O 1
ATOM 656 N N . SER A 1 82 ? 14.051 -11.990 -27.738 1.00 94.50 82 SER A N 1
ATOM 657 C CA . SER A 1 82 ? 13.264 -10.805 -27.427 1.00 94.50 82 SER A CA 1
ATOM 658 C C . SER A 1 82 ? 14.135 -9.588 -27.121 1.00 94.50 82 SER A C 1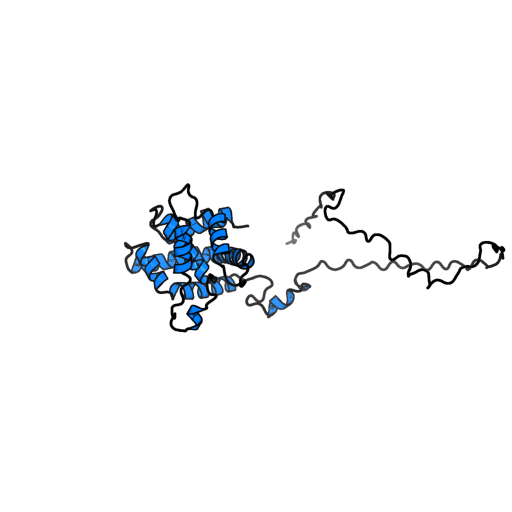
ATOM 660 O O . SER A 1 82 ? 15.283 -9.680 -26.688 1.00 94.50 82 SER A O 1
ATOM 662 N N . VAL A 1 83 ? 13.523 -8.407 -27.204 1.00 95.75 83 VAL A N 1
ATOM 663 C CA . VAL A 1 83 ? 14.117 -7.153 -26.712 1.00 95.75 83 VAL A CA 1
ATOM 664 C C . VAL A 1 83 ? 14.448 -7.188 -25.206 1.00 95.75 83 VAL A C 1
ATOM 666 O O . VAL A 1 83 ? 15.165 -6.326 -24.708 1.00 95.75 83 VAL A O 1
ATOM 669 N N . PHE A 1 84 ? 13.954 -8.186 -24.464 1.00 96.06 84 PHE A N 1
ATOM 670 C CA . PHE A 1 84 ? 14.127 -8.308 -23.017 1.00 96.06 84 PHE A CA 1
ATOM 671 C C . PHE A 1 84 ? 15.320 -9.170 -22.593 1.00 96.06 84 PHE A C 1
ATOM 673 O O . PHE A 1 84 ? 15.564 -9.289 -21.394 1.00 96.06 84 PHE A O 1
ATOM 680 N N . VAL A 1 85 ? 16.094 -9.728 -23.530 1.00 96.75 85 VAL A N 1
ATOM 681 C CA . VAL A 1 85 ? 17.326 -10.491 -23.238 1.00 96.75 85 VAL A CA 1
ATOM 682 C C . VAL A 1 85 ? 18.283 -9.765 -22.285 1.00 96.75 85 VAL A C 1
ATOM 684 O O . VAL A 1 85 ? 18.777 -10.419 -21.360 1.00 96.75 85 VAL A O 1
ATOM 687 N N . PRO A 1 86 ? 18.509 -8.436 -22.401 1.00 96.81 86 PRO A N 1
ATOM 688 C CA . PRO A 1 86 ? 19.378 -7.722 -21.465 1.00 96.81 86 PRO A CA 1
ATOM 689 C C . PRO A 1 86 ? 18.947 -7.839 -19.995 1.00 96.81 86 PRO A C 1
ATOM 691 O O . PRO A 1 86 ? 19.781 -7.727 -19.100 1.00 96.81 86 PRO A O 1
ATOM 694 N N . ARG A 1 87 ? 17.675 -8.152 -19.694 1.00 96.00 87 ARG A N 1
ATOM 695 C CA . ARG A 1 87 ? 17.214 -8.346 -18.306 1.00 96.00 87 ARG A CA 1
ATOM 696 C C . ARG A 1 87 ? 17.939 -9.485 -17.592 1.00 96.00 87 ARG A C 1
ATOM 698 O O . ARG A 1 87 ? 18.079 -9.415 -16.372 1.00 96.00 87 ARG A O 1
ATOM 705 N N . LEU A 1 88 ? 18.443 -10.490 -18.309 1.00 95.69 88 LEU A N 1
ATOM 706 C CA . LEU A 1 88 ? 19.214 -11.587 -17.711 1.00 95.69 88 LEU A CA 1
ATOM 707 C C . LEU A 1 88 ? 20.493 -11.095 -17.012 1.00 95.69 88 LEU A C 1
ATOM 709 O O . LEU A 1 88 ? 20.973 -11.732 -16.074 1.00 95.69 88 LEU A O 1
ATOM 713 N N . THR A 1 89 ? 21.035 -9.949 -17.426 1.00 95.31 89 THR A N 1
ATOM 714 C CA . THR A 1 89 ? 22.247 -9.353 -16.849 1.00 95.31 89 THR A CA 1
ATOM 715 C C . THR A 1 89 ? 21.965 -8.067 -16.077 1.00 95.31 89 THR A C 1
ATOM 717 O O . THR A 1 89 ? 22.553 -7.865 -15.014 1.00 95.31 89 THR A O 1
ATOM 720 N N . GLU A 1 90 ? 21.072 -7.216 -16.585 1.00 94.94 90 GLU A N 1
ATOM 721 C CA . GLU A 1 90 ? 20.820 -5.867 -16.065 1.00 94.94 90 GLU A CA 1
ATOM 722 C C . GLU A 1 90 ? 19.781 -5.824 -14.941 1.00 94.94 90 GLU A C 1
ATOM 724 O O . GLU A 1 90 ? 19.846 -4.944 -14.083 1.00 94.94 90 GLU A O 1
ATOM 729 N N . SER A 1 91 ? 18.820 -6.755 -14.916 1.00 94.06 91 SER A N 1
ATOM 730 C CA . SER A 1 91 ? 17.765 -6.731 -13.899 1.00 94.06 91 SER A CA 1
ATOM 731 C C . SER A 1 91 ? 18.265 -7.217 -12.535 1.00 94.06 91 SER A C 1
ATOM 733 O O . SER A 1 91 ? 19.120 -8.101 -12.431 1.00 94.06 91 SER A O 1
ATOM 735 N N . ASP A 1 92 ? 17.653 -6.714 -11.461 1.00 93.19 92 ASP A N 1
ATOM 736 C CA . ASP A 1 92 ? 17.921 -7.170 -10.089 1.00 93.19 92 ASP A CA 1
ATOM 737 C C . ASP A 1 92 ? 17.628 -8.669 -9.885 1.00 93.19 92 ASP A C 1
ATOM 739 O O . ASP A 1 92 ? 18.241 -9.332 -9.031 1.00 93.19 92 ASP A O 1
ATOM 743 N N . ALA A 1 93 ? 16.678 -9.203 -10.660 1.00 94.12 93 ALA A N 1
ATOM 744 C CA . ALA A 1 93 ? 16.324 -10.614 -10.670 1.00 94.12 93 ALA A CA 1
ATOM 745 C C . ALA A 1 93 ? 17.337 -11.472 -11.443 1.00 94.12 93 ALA A C 1
ATOM 747 O O . ALA A 1 93 ? 17.496 -12.640 -11.087 1.00 94.12 93 ALA A O 1
ATOM 748 N N . ARG A 1 94 ? 18.052 -10.889 -12.420 1.00 93.88 94 ARG A N 1
ATOM 749 C CA . ARG A 1 94 ? 18.857 -11.595 -13.435 1.00 93.88 94 ARG A CA 1
ATOM 750 C C . ARG A 1 94 ? 18.050 -12.651 -14.190 1.00 93.88 94 ARG A C 1
ATOM 752 O O . ARG A 1 94 ? 18.539 -13.738 -14.481 1.00 93.88 94 ARG A O 1
ATOM 759 N N . ASP A 1 95 ? 16.792 -12.325 -14.452 1.00 94.75 95 ASP A N 1
ATOM 760 C CA . ASP A 1 95 ? 15.815 -13.192 -15.099 1.00 94.75 95 ASP A CA 1
ATOM 761 C C . ASP A 1 95 ? 14.842 -12.318 -15.915 1.00 94.75 95 ASP A C 1
ATOM 763 O O . ASP A 1 95 ? 14.765 -11.098 -15.720 1.00 94.75 95 ASP A O 1
ATOM 767 N N . PHE A 1 96 ? 14.092 -12.919 -16.837 1.00 94.12 96 PHE A N 1
ATOM 768 C CA . PHE A 1 96 ? 13.019 -12.233 -17.557 1.00 94.12 96 PHE A CA 1
ATOM 769 C C . PHE A 1 96 ? 11.929 -11.751 -16.595 1.00 94.12 96 PHE A C 1
ATOM 771 O O . PHE A 1 96 ? 11.366 -10.671 -16.786 1.00 94.12 96 PHE A O 1
ATOM 778 N N . TYR A 1 97 ? 11.687 -12.516 -15.528 1.00 92.56 97 TYR A N 1
ATOM 779 C CA . TYR A 1 97 ? 10.653 -12.253 -14.534 1.00 92.56 97 TYR A CA 1
ATOM 780 C C . TYR A 1 97 ? 11.228 -11.862 -13.175 1.00 92.56 97 TYR A C 1
ATOM 782 O O . TYR A 1 97 ? 12.335 -12.235 -12.795 1.00 92.56 97 TYR A O 1
ATOM 790 N N . GLU A 1 98 ? 10.432 -11.134 -12.396 1.00 91.62 98 GLU A N 1
ATOM 791 C CA . GLU A 1 98 ? 10.816 -10.792 -11.032 1.00 91.62 98 GLU A CA 1
ATOM 792 C C . GLU A 1 98 ? 10.794 -12.020 -10.119 1.00 91.62 98 GLU A C 1
ATOM 794 O O . GLU A 1 98 ? 9.782 -12.712 -9.987 1.00 91.62 98 GLU A O 1
ATOM 799 N N . SER A 1 99 ? 11.914 -12.261 -9.437 1.00 93.69 99 SER A N 1
ATOM 800 C CA . SER A 1 99 ? 12.032 -13.362 -8.482 1.00 93.69 99 SER A CA 1
ATOM 801 C C . SER A 1 99 ? 11.430 -13.007 -7.121 1.00 93.69 99 SER A C 1
ATOM 803 O O . SER A 1 99 ? 11.483 -11.867 -6.656 1.00 93.69 99 SER A O 1
ATOM 805 N N . GLU A 1 100 ? 10.960 -14.022 -6.400 1.00 93.75 100 GLU A N 1
ATOM 806 C CA . GLU A 1 100 ? 10.463 -13.890 -5.023 1.00 93.75 100 GLU A CA 1
ATOM 807 C C . GLU A 1 100 ? 11.498 -13.244 -4.072 1.00 93.75 100 GLU A C 1
ATOM 809 O O . GLU A 1 100 ? 11.163 -12.542 -3.116 1.00 93.75 100 GLU A O 1
ATOM 814 N N . ARG A 1 101 ? 12.796 -13.426 -4.354 1.00 94.44 101 ARG A N 1
ATOM 815 C CA . ARG A 1 101 ? 13.885 -12.766 -3.620 1.00 94.44 101 ARG A CA 1
ATOM 816 C C . ARG A 1 101 ? 13.835 -11.242 -3.774 1.00 94.44 101 ARG A C 1
ATOM 818 O O . ARG A 1 101 ? 14.064 -10.539 -2.788 1.00 94.44 101 ARG A O 1
ATOM 825 N N . VAL A 1 102 ? 13.564 -10.743 -4.982 1.00 95.38 102 VAL A N 1
ATOM 826 C CA . VAL A 1 102 ? 13.474 -9.304 -5.274 1.00 95.38 102 VAL A CA 1
ATOM 827 C C . VAL A 1 102 ? 12.246 -8.711 -4.593 1.00 95.38 102 VAL A C 1
ATOM 829 O O . VAL A 1 102 ? 12.392 -7.740 -3.850 1.00 95.38 102 VAL A O 1
ATOM 832 N N . TRP A 1 103 ? 11.082 -9.357 -4.710 1.00 95.69 103 TRP A N 1
ATOM 833 C CA . TRP A 1 103 ? 9.854 -8.928 -4.027 1.00 95.69 103 TRP A CA 1
ATOM 834 C C . TRP A 1 103 ? 10.031 -8.827 -2.514 1.00 95.69 103 TRP A C 1
ATOM 836 O O . TRP A 1 103 ? 9.731 -7.798 -1.908 1.00 95.69 103 TRP A O 1
ATOM 846 N N . ARG A 1 104 ? 10.622 -9.851 -1.891 1.00 96.44 104 ARG A N 1
ATOM 847 C CA . ARG A 1 104 ? 10.916 -9.833 -0.453 1.00 96.44 104 ARG A CA 1
ATOM 848 C C . ARG A 1 104 ? 11.885 -8.717 -0.070 1.00 96.44 104 ARG A C 1
ATOM 850 O O . ARG A 1 104 ? 11.747 -8.124 1.002 1.00 96.44 104 ARG A O 1
ATOM 857 N N . ARG A 1 105 ? 12.894 -8.442 -0.901 1.00 96.81 105 ARG A N 1
ATOM 858 C CA . ARG A 1 105 ? 13.842 -7.346 -0.660 1.00 96.81 105 ARG A CA 1
ATOM 859 C C . ARG A 1 105 ? 13.132 -5.995 -0.728 1.00 96.81 105 ARG A C 1
ATOM 861 O O . ARG A 1 105 ? 13.288 -5.210 0.205 1.00 96.81 105 ARG A O 1
ATOM 868 N N . ALA A 1 106 ? 12.335 -5.761 -1.767 1.00 96.31 106 ALA A N 1
ATOM 869 C CA . ALA A 1 106 ? 11.565 -4.534 -1.946 1.00 96.31 106 ALA A CA 1
ATOM 870 C C . ALA A 1 106 ? 10.586 -4.307 -0.782 1.00 96.31 106 ALA A C 1
ATOM 872 O O . ALA A 1 106 ? 10.622 -3.249 -0.153 1.00 96.31 106 ALA A O 1
ATOM 873 N N . PHE A 1 107 ? 9.836 -5.341 -0.382 1.00 98.12 107 PHE A N 1
ATOM 874 C CA . PHE A 1 107 ? 8.937 -5.265 0.770 1.00 98.12 107 PHE A CA 1
ATOM 875 C C . PHE A 1 107 ? 9.663 -4.867 2.056 1.00 98.12 107 PHE A C 1
ATOM 877 O O . PHE A 1 107 ? 9.179 -4.027 2.809 1.00 98.12 107 PHE A O 1
ATOM 884 N N . ASN A 1 108 ? 10.832 -5.450 2.337 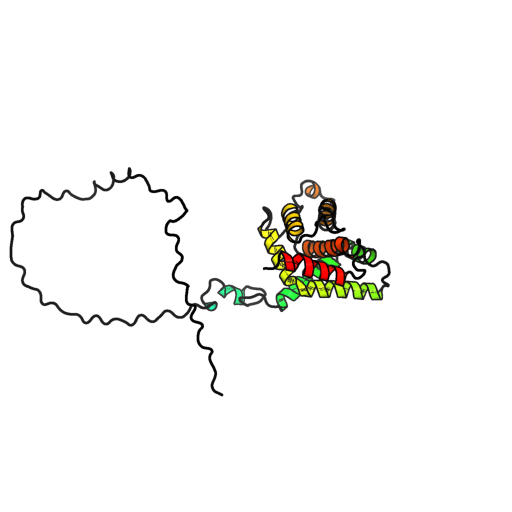1.00 97.69 108 ASN A N 1
ATOM 885 C CA . ASN A 1 108 ? 11.564 -5.120 3.560 1.00 97.69 108 ASN A CA 1
ATOM 886 C C . ASN A 1 108 ? 12.073 -3.670 3.573 1.00 97.69 108 ASN A C 1
ATOM 888 O O . ASN A 1 108 ? 12.157 -3.087 4.654 1.00 97.69 108 ASN A O 1
ATOM 892 N N . ILE A 1 109 ? 12.388 -3.095 2.407 1.00 96.62 109 ILE A N 1
ATOM 893 C CA . ILE A 1 109 ? 12.759 -1.680 2.277 1.00 96.62 109 ILE A CA 1
ATOM 894 C C . ILE A 1 109 ? 11.548 -0.799 2.588 1.00 96.62 109 ILE A C 1
ATOM 896 O O . ILE A 1 109 ? 11.630 0.052 3.476 1.00 96.62 109 ILE A O 1
ATOM 900 N N . ASP A 1 110 ? 10.415 -1.044 1.928 1.00 97.06 110 ASP A N 1
ATOM 901 C CA . ASP A 1 110 ? 9.190 -0.262 2.133 1.00 97.06 110 ASP A CA 1
ATOM 902 C C . ASP A 1 110 ? 8.687 -0.387 3.578 1.00 97.06 110 ASP A C 1
ATOM 904 O O . ASP A 1 110 ? 8.407 0.609 4.242 1.00 97.06 110 ASP A O 1
ATOM 908 N N . TRP A 1 111 ? 8.675 -1.604 4.128 1.00 97.00 111 TRP A N 1
ATOM 909 C CA . TRP A 1 111 ? 8.329 -1.858 5.527 1.00 97.00 111 TRP A CA 1
ATOM 910 C C . TRP A 1 111 ? 9.280 -1.164 6.507 1.00 97.00 111 TRP A C 1
ATOM 912 O O . TRP A 1 111 ? 8.858 -0.724 7.578 1.00 97.00 111 TRP A O 1
ATOM 922 N N . GLY A 1 112 ? 10.568 -1.069 6.166 1.00 95.62 112 GLY A N 1
ATOM 923 C CA . GLY A 1 112 ? 11.549 -0.310 6.936 1.00 95.62 112 GLY A CA 1
ATOM 924 C C . GLY A 1 112 ? 11.173 1.167 7.036 1.00 95.62 112 GLY A C 1
ATOM 925 O O . GLY A 1 112 ? 11.192 1.719 8.135 1.00 95.62 112 GLY A O 1
ATOM 926 N N . ARG A 1 113 ? 10.752 1.773 5.917 1.00 93.12 113 ARG A N 1
ATOM 927 C CA . ARG A 1 113 ? 10.294 3.172 5.863 1.00 93.12 113 ARG A CA 1
ATOM 928 C C . ARG A 1 113 ? 9.022 3.387 6.681 1.00 93.12 113 ARG A C 1
ATOM 930 O O . ARG A 1 113 ? 8.997 4.266 7.536 1.00 93.12 113 ARG A O 1
ATOM 937 N N . ILE A 1 114 ? 8.022 2.521 6.508 1.00 93.50 114 ILE A N 1
ATOM 938 C CA . ILE A 1 114 ? 6.758 2.579 7.262 1.00 93.50 114 ILE A CA 1
ATOM 939 C C . ILE A 1 114 ? 7.020 2.491 8.771 1.00 93.50 114 ILE A C 1
ATOM 941 O O . ILE A 1 114 ? 6.506 3.288 9.552 1.00 93.50 114 ILE A O 1
ATOM 945 N N . ARG A 1 115 ? 7.863 1.545 9.206 1.00 91.69 115 ARG A N 1
ATOM 946 C CA . ARG A 1 115 ? 8.162 1.356 10.633 1.00 91.69 115 ARG A CA 1
ATOM 947 C C . ARG A 1 115 ? 9.009 2.487 11.224 1.00 91.69 115 ARG A C 1
ATOM 949 O O . ARG A 1 115 ? 8.945 2.711 12.430 1.00 91.69 115 ARG A O 1
ATOM 956 N N . GLY A 1 116 ? 9.814 3.161 10.403 1.00 87.19 116 GLY A N 1
ATOM 957 C CA . GLY A 1 116 ? 10.594 4.329 10.815 1.00 87.19 116 GLY A CA 1
ATOM 958 C C . GLY A 1 116 ? 9.719 5.529 11.191 1.00 87.19 116 GLY A C 1
ATOM 959 O O . GLY A 1 116 ? 10.125 6.346 12.015 1.00 87.19 116 GLY A O 1
ATOM 960 N N . ASN A 1 117 ? 8.495 5.597 10.660 1.00 85.62 117 ASN A N 1
ATOM 961 C CA . ASN A 1 117 ? 7.560 6.682 10.922 1.00 85.62 117 ASN A CA 1
ATOM 962 C C . ASN A 1 117 ? 6.954 6.582 12.336 1.00 85.62 117 ASN A C 1
ATOM 964 O O . ASN A 1 117 ? 6.212 5.655 12.671 1.00 85.62 117 ASN A O 1
ATOM 968 N N . GLN A 1 118 ? 7.182 7.595 13.175 1.00 83.25 118 GLN A N 1
ATOM 969 C CA . GLN A 1 118 ? 6.635 7.649 14.541 1.00 83.25 118 GLN A CA 1
ATOM 970 C C . GLN A 1 118 ? 5.097 7.619 14.578 1.00 83.25 118 GLN A C 1
ATOM 972 O O . GLN A 1 118 ? 4.483 7.206 15.568 1.00 83.25 118 GLN A O 1
ATOM 977 N N . ARG A 1 119 ? 4.435 8.061 13.504 1.00 85.62 119 ARG A N 1
ATOM 978 C CA . ARG A 1 119 ? 2.970 8.066 13.392 1.00 85.62 119 ARG A CA 1
ATOM 979 C C . ARG A 1 119 ? 2.412 6.670 13.184 1.00 85.62 119 ARG A C 1
ATOM 981 O O . ARG A 1 119 ? 1.333 6.389 13.705 1.00 85.62 119 ARG A O 1
ATOM 988 N N . PHE A 1 120 ? 3.160 5.801 12.509 1.00 88.06 120 PHE A N 1
ATOM 989 C CA . PHE A 1 120 ? 2.812 4.396 12.360 1.00 88.06 120 PHE A CA 1
ATOM 990 C C . PHE A 1 120 ? 2.751 3.706 13.728 1.00 88.06 120 PHE A C 1
ATOM 992 O O . PHE A 1 120 ? 1.748 3.084 14.069 1.00 88.06 120 PHE A O 1
ATOM 999 N N . ALA A 1 121 ? 3.756 3.917 14.584 1.00 86.81 121 ALA A N 1
ATOM 1000 C CA . ALA A 1 121 ? 3.736 3.387 15.950 1.00 86.81 121 ALA A CA 1
ATOM 1001 C C . ALA A 1 121 ? 2.523 3.899 16.755 1.00 86.81 121 ALA A C 1
ATOM 1003 O O . ALA A 1 121 ? 1.826 3.122 17.412 1.00 86.81 121 ALA A O 1
ATOM 1004 N N . LYS A 1 122 ? 2.208 5.199 16.651 1.00 88.56 122 LYS A N 1
ATOM 1005 C CA . LYS A 1 122 ? 1.026 5.802 17.298 1.00 88.56 122 LYS A CA 1
ATOM 1006 C C . LYS A 1 122 ? -0.297 5.241 16.768 1.00 88.56 122 LYS A C 1
ATOM 1008 O O . LYS A 1 122 ? -1.248 5.129 17.540 1.00 88.56 122 LYS A O 1
ATOM 1013 N N . LEU A 1 123 ? -0.382 4.922 15.475 1.00 91.44 123 LEU A N 1
ATOM 1014 C CA . LEU A 1 123 ? -1.553 4.281 14.874 1.00 91.44 123 LEU A CA 1
ATOM 1015 C C . LEU A 1 123 ? -1.809 2.921 15.526 1.00 91.44 123 LEU A C 1
ATOM 1017 O O . LEU A 1 123 ? -2.928 2.684 15.974 1.00 91.44 123 LEU A O 1
ATOM 1021 N N . LEU A 1 124 ? -0.780 2.075 15.633 1.00 89.75 124 LEU A N 1
ATOM 1022 C CA . LEU A 1 124 ? -0.908 0.733 16.208 1.00 89.75 124 LEU A CA 1
ATOM 1023 C C . LEU A 1 124 ? -1.346 0.776 17.677 1.00 89.75 124 LEU A C 1
ATOM 1025 O O . LEU A 1 124 ? -2.294 0.091 18.051 1.00 89.75 124 LEU A O 1
ATOM 1029 N N . ILE A 1 125 ? -0.729 1.646 18.485 1.00 88.06 125 ILE A N 1
ATOM 1030 C CA . ILE A 1 125 ? -1.097 1.826 19.901 1.00 88.06 125 ILE A CA 1
ATOM 1031 C C . ILE A 1 125 ? -2.558 2.272 20.036 1.00 88.06 125 ILE A C 1
ATOM 1033 O O . ILE A 1 125 ? -3.290 1.770 20.885 1.00 88.06 125 ILE A O 1
ATOM 1037 N N . ARG A 1 126 ? -3.006 3.211 19.192 1.00 89.00 126 ARG A N 1
ATOM 1038 C CA . ARG A 1 126 ? -4.387 3.715 19.232 1.00 89.00 126 ARG A CA 1
ATOM 1039 C C . ARG A 1 126 ? -5.400 2.668 18.783 1.00 89.00 126 ARG A C 1
ATOM 1041 O O . ARG A 1 126 ? -6.498 2.624 19.326 1.00 89.00 126 ARG A O 1
ATOM 1048 N N . ALA A 1 127 ? -5.057 1.879 17.772 1.00 88.12 127 ALA A N 1
ATOM 1049 C CA . ALA A 1 127 ? -5.948 0.875 17.212 1.00 88.12 127 ALA A CA 1
ATOM 1050 C C . ALA A 1 127 ? -6.086 -0.358 18.123 1.00 88.12 127 ALA A C 1
ATOM 1052 O O . ALA A 1 127 ? -7.141 -0.985 18.122 1.00 88.12 127 ALA A O 1
ATOM 1053 N N . GLN A 1 128 ? -5.079 -0.665 18.951 1.00 85.12 128 GLN A N 1
ATOM 1054 C CA . GLN A 1 128 ? -5.131 -1.737 19.953 1.00 85.12 128 GLN A CA 1
ATOM 1055 C C . GLN A 1 128 ? -4.632 -1.264 21.331 1.00 85.12 128 GLN A C 1
ATOM 1057 O O . GLN A 1 128 ? -3.560 -1.668 21.784 1.00 85.12 128 GLN A O 1
ATOM 1062 N N . PRO A 1 129 ? -5.425 -0.446 22.053 1.00 79.50 129 PRO A N 1
ATOM 1063 C CA . PRO A 1 129 ? -5.010 0.141 23.330 1.00 79.50 129 PRO A CA 1
ATOM 1064 C C . PRO A 1 129 ? -4.856 -0.890 24.459 1.00 79.50 129 PRO A C 1
ATOM 1066 O O . PRO A 1 129 ? -4.179 -0.625 25.446 1.00 79.50 129 PRO A O 1
ATOM 1069 N N . SER A 1 130 ? -5.479 -2.065 24.329 1.00 79.31 130 SER A N 1
ATOM 1070 C CA . SER A 1 130 ? -5.399 -3.149 25.316 1.00 79.31 130 SER A CA 1
ATOM 1071 C C . SER A 1 130 ? -4.146 -4.020 25.178 1.00 79.31 130 SER A C 1
ATOM 1073 O O . SER A 1 130 ? -3.943 -4.907 26.005 1.00 79.31 130 SER A O 1
ATOM 1075 N N . ALA A 1 131 ? -3.321 -3.803 24.147 1.00 80.00 131 ALA A N 1
ATOM 1076 C CA . ALA A 1 131 ? -2.120 -4.595 23.918 1.00 80.00 131 ALA A CA 1
ATOM 1077 C C . ALA A 1 131 ? -0.996 -4.196 24.889 1.00 80.00 131 ALA A C 1
ATOM 1079 O O . ALA A 1 131 ? -0.596 -3.035 24.971 1.00 80.00 131 ALA A O 1
ATOM 1080 N N . ASN A 1 132 ? -0.441 -5.176 25.602 1.00 83.25 132 ASN A N 1
ATOM 1081 C CA . ASN A 1 132 ? 0.798 -4.999 26.358 1.00 83.25 132 ASN A CA 1
ATOM 1082 C C . ASN A 1 132 ? 2.030 -4.968 25.425 1.00 83.25 132 ASN A C 1
ATOM 1084 O O . ASN A 1 132 ? 1.924 -5.209 24.225 1.00 83.25 132 ASN A O 1
ATOM 1088 N N . ALA A 1 133 ? 3.227 -4.705 25.964 1.00 80.31 133 ALA A N 1
ATOM 1089 C CA . ALA A 1 133 ? 4.447 -4.574 25.154 1.00 80.31 133 ALA A CA 1
ATOM 1090 C C . ALA A 1 133 ? 4.774 -5.820 24.302 1.00 80.31 133 ALA A C 1
ATOM 1092 O O . ALA A 1 133 ? 5.235 -5.689 23.169 1.00 80.31 133 ALA A O 1
ATOM 1093 N N . ARG A 1 134 ? 4.508 -7.029 24.818 1.00 81.62 134 ARG A N 1
ATOM 1094 C CA . ARG A 1 134 ? 4.695 -8.281 24.068 1.00 81.62 134 ARG A CA 1
ATOM 1095 C C . ARG A 1 134 ? 3.685 -8.386 22.925 1.00 81.62 134 ARG A C 1
ATOM 1097 O O . ARG A 1 134 ? 4.072 -8.640 21.788 1.00 81.62 134 ARG A O 1
ATOM 1104 N N . GLN A 1 135 ? 2.417 -8.128 23.224 1.00 84.25 135 GLN A N 1
ATOM 1105 C CA . GLN A 1 135 ? 1.332 -8.133 22.246 1.00 84.25 135 GLN A CA 1
ATOM 1106 C C . GLN A 1 135 ? 1.545 -7.064 21.171 1.00 84.25 135 GLN A C 1
ATOM 1108 O O . GLN A 1 135 ? 1.280 -7.323 20.008 1.00 84.25 135 GLN A O 1
ATOM 1113 N N . ALA A 1 136 ? 2.112 -5.902 21.504 1.00 85.38 136 ALA A N 1
ATOM 1114 C CA . ALA A 1 136 ? 2.463 -4.884 20.514 1.00 85.38 136 ALA A CA 1
ATOM 1115 C C . ALA A 1 136 ? 3.460 -5.414 19.464 1.00 85.38 136 ALA A C 1
ATOM 1117 O O . ALA A 1 136 ? 3.319 -5.126 18.276 1.00 85.38 136 ALA A O 1
ATOM 1118 N N . GLY A 1 137 ? 4.431 -6.238 19.876 1.00 87.88 137 GLY A N 1
ATOM 1119 C CA . GLY A 1 137 ? 5.339 -6.924 18.952 1.00 87.88 137 GLY A CA 1
ATOM 1120 C C . GLY A 1 137 ? 4.622 -7.938 18.055 1.00 87.88 137 GLY A C 1
ATOM 1121 O O . GLY A 1 137 ? 4.877 -7.987 16.852 1.00 87.88 137 GLY A O 1
ATOM 1122 N N . GLU A 1 138 ? 3.689 -8.705 18.622 1.00 90.69 138 GLU A N 1
ATOM 1123 C CA . GLU A 1 138 ? 2.859 -9.676 17.891 1.00 90.69 138 GLU A CA 1
ATOM 1124 C C . GLU A 1 138 ? 1.937 -8.982 16.872 1.00 90.69 138 GLU A C 1
ATOM 1126 O O . GLU A 1 138 ? 1.803 -9.447 15.743 1.00 90.69 138 GLU A O 1
ATOM 1131 N N . VAL A 1 139 ? 1.390 -7.814 17.215 1.00 91.62 139 VAL A N 1
ATOM 1132 C CA . VAL A 1 139 ? 0.577 -6.975 16.322 1.00 91.62 139 VAL A CA 1
ATOM 1133 C C . VAL A 1 139 ? 1.395 -6.484 15.132 1.00 91.62 139 VAL A C 1
ATOM 1135 O O . VAL A 1 139 ? 0.977 -6.642 13.986 1.00 91.62 139 VAL A O 1
ATOM 1138 N N . VAL A 1 140 ? 2.590 -5.937 15.376 1.00 93.19 140 VAL A N 1
ATOM 1139 C CA . VAL A 1 140 ? 3.496 -5.498 14.301 1.00 93.19 140 VAL A CA 1
ATOM 1140 C C . VAL A 1 140 ? 3.862 -6.673 13.391 1.00 93.19 140 VAL A C 1
ATOM 1142 O O . VAL A 1 140 ? 3.889 -6.518 12.170 1.00 93.19 140 VAL A O 1
ATOM 1145 N N . ALA A 1 141 ? 4.131 -7.847 13.967 1.00 94.12 141 ALA A N 1
ATOM 1146 C CA . ALA A 1 141 ? 4.436 -9.055 13.208 1.00 94.12 141 ALA A CA 1
ATOM 1147 C C . ALA A 1 141 ? 3.239 -9.531 12.369 1.00 94.12 141 ALA A C 1
ATOM 1149 O O . ALA A 1 141 ? 3.426 -9.883 11.206 1.00 94.12 141 ALA A O 1
ATOM 1150 N N . SER A 1 142 ? 2.025 -9.479 12.922 1.00 95.00 142 SER A N 1
ATOM 1151 C CA . SER A 1 142 ? 0.778 -9.826 12.231 1.00 95.00 142 SER A CA 1
ATOM 1152 C C . SER A 1 142 ? 0.531 -8.913 11.027 1.00 95.00 142 SER A C 1
ATOM 1154 O O . SER A 1 142 ? 0.366 -9.392 9.904 1.00 95.00 142 SER A O 1
ATOM 1156 N N . VAL A 1 143 ? 0.634 -7.592 11.216 1.00 96.31 143 VAL A N 1
ATOM 1157 C CA . VAL A 1 143 ? 0.512 -6.612 10.122 1.00 96.31 143 VAL A CA 1
ATOM 1158 C C . VAL A 1 143 ? 1.584 -6.845 9.057 1.00 96.31 143 VAL A C 1
ATOM 1160 O O . VAL A 1 143 ? 1.267 -6.873 7.867 1.00 96.31 143 VAL A O 1
ATOM 1163 N N . LYS A 1 144 ? 2.841 -7.078 9.466 1.00 97.19 144 LYS A N 1
ATOM 1164 C CA . LYS A 1 144 ? 3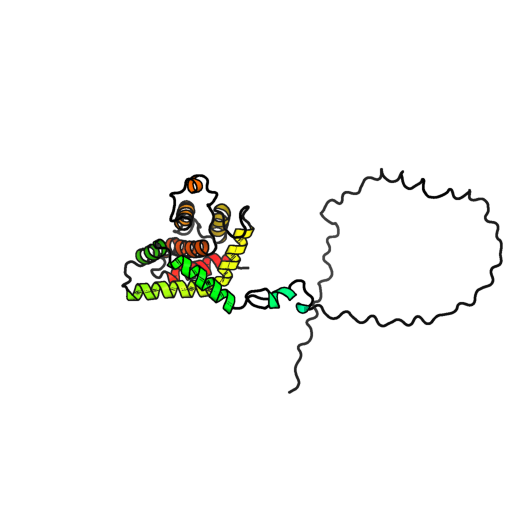.931 -7.393 8.532 1.00 97.19 144 LYS A CA 1
ATOM 1165 C C . LYS A 1 144 ? 3.615 -8.643 7.711 1.00 97.19 144 LYS A C 1
ATOM 1167 O O . LYS A 1 144 ? 3.849 -8.642 6.508 1.00 97.19 144 LYS A O 1
ATOM 1172 N N . ALA A 1 145 ? 3.117 -9.701 8.349 1.00 97.44 145 ALA A N 1
ATOM 1173 C CA . ALA A 1 145 ? 2.825 -10.969 7.693 1.00 97.44 145 ALA A CA 1
ATOM 1174 C C . ALA A 1 145 ? 1.720 -10.818 6.640 1.00 97.44 145 ALA A C 1
ATOM 1176 O O . ALA A 1 145 ? 1.900 -11.256 5.505 1.00 97.44 145 ALA A O 1
ATOM 1177 N N . VAL A 1 146 ? 0.618 -10.144 6.985 1.00 97.75 146 VAL A N 1
ATOM 1178 C CA . VAL A 1 146 ? -0.487 -9.894 6.048 1.00 97.75 146 VAL A CA 1
ATOM 1179 C C . VAL A 1 146 ? -0.024 -9.019 4.887 1.00 97.75 146 VAL A C 1
ATOM 1181 O O . VAL A 1 146 ? -0.258 -9.365 3.733 1.00 97.75 146 VAL A O 1
ATOM 1184 N N . MET A 1 147 ? 0.686 -7.924 5.164 1.00 97.25 147 MET A N 1
ATOM 1185 C CA . MET A 1 147 ? 1.124 -7.020 4.102 1.00 97.25 147 MET A CA 1
ATOM 1186 C C . MET A 1 147 ? 2.194 -7.644 3.204 1.00 97.25 147 MET A C 1
ATOM 1188 O O . MET A 1 147 ? 2.160 -7.434 2.000 1.00 97.25 147 MET A O 1
ATOM 1192 N N . SER A 1 148 ? 3.096 -8.462 3.759 1.00 97.69 148 SER A N 1
ATOM 1193 C CA . SER A 1 148 ? 4.074 -9.225 2.973 1.00 97.69 148 SER A CA 1
ATOM 1194 C C . SER A 1 148 ? 3.403 -10.240 2.055 1.00 97.69 148 SER A C 1
ATOM 1196 O O . SER A 1 148 ? 3.911 -10.485 0.967 1.00 97.69 148 SER A O 1
ATOM 1198 N N . LYS A 1 149 ? 2.307 -10.860 2.510 1.00 97.06 149 LYS A N 1
ATOM 1199 C CA . LYS A 1 149 ? 1.583 -11.883 1.751 1.00 97.06 149 LYS A CA 1
ATOM 1200 C C . LYS A 1 149 ? 0.943 -11.307 0.489 1.00 97.06 149 LYS A C 1
ATOM 1202 O O . LYS A 1 149 ? 0.969 -11.977 -0.530 1.00 97.06 149 LYS A O 1
ATOM 1207 N N . TYR A 1 150 ? 0.393 -10.097 0.578 1.00 96.56 150 TYR A N 1
ATOM 1208 C CA . TYR A 1 150 ? -0.302 -9.425 -0.527 1.00 96.56 150 TYR A CA 1
ATOM 1209 C C . TYR A 1 150 ? 0.523 -8.293 -1.156 1.00 96.56 150 TYR A C 1
ATOM 1211 O O . TYR A 1 150 ? -0.020 -7.389 -1.787 1.00 96.56 150 TYR A O 1
ATOM 1219 N N . TYR A 1 151 ? 1.837 -8.276 -0.916 1.00 97.38 151 TYR A N 1
ATOM 1220 C CA . TYR A 1 151 ? 2.687 -7.158 -1.316 1.00 97.38 151 TYR A CA 1
ATOM 1221 C C . TYR A 1 151 ? 2.709 -6.977 -2.834 1.00 97.38 151 TYR A C 1
ATOM 1223 O O . TYR A 1 151 ? 2.603 -5.853 -3.312 1.00 97.38 151 TYR A O 1
ATOM 1231 N N . ARG A 1 152 ? 2.808 -8.079 -3.585 1.00 95.31 152 ARG A N 1
ATOM 1232 C CA . ARG A 1 152 ? 2.889 -8.052 -5.048 1.00 95.31 152 ARG A CA 1
ATOM 1233 C C . ARG A 1 152 ? 1.621 -7.466 -5.664 1.00 95.31 152 ARG A C 1
ATOM 1235 O O . ARG A 1 152 ? 1.705 -6.592 -6.518 1.00 95.31 152 ARG A O 1
ATOM 1242 N N . GLU A 1 153 ? 0.461 -7.909 -5.201 1.00 95.31 153 GLU A N 1
ATOM 1243 C CA . GLU A 1 153 ? -0.833 -7.429 -5.671 1.00 95.31 153 GLU A CA 1
ATOM 1244 C C . GLU A 1 153 ? -1.025 -5.952 -5.317 1.00 95.31 153 GLU A C 1
ATOM 1246 O O . GLU A 1 153 ? -1.438 -5.163 -6.162 1.00 95.31 153 GLU A O 1
ATOM 1251 N N . LEU A 1 154 ? -0.642 -5.543 -4.102 1.00 96.69 154 LEU A N 1
ATOM 1252 C CA . LEU A 1 154 ? -0.659 -4.133 -3.708 1.00 96.69 154 LEU A CA 1
ATOM 1253 C C . LEU A 1 154 ? 0.298 -3.279 -4.555 1.00 96.69 154 LEU A C 1
ATOM 1255 O O . LEU A 1 154 ? -0.029 -2.130 -4.838 1.00 96.69 154 LEU A O 1
ATOM 1259 N N . CYS A 1 155 ? 1.445 -3.811 -4.990 1.00 95.94 155 CYS A N 1
ATOM 1260 C CA . CYS A 1 155 ? 2.326 -3.122 -5.936 1.00 95.94 155 CYS A CA 1
ATOM 1261 C C . CYS A 1 155 ? 1.683 -2.968 -7.316 1.00 95.94 155 CYS A C 1
ATOM 1263 O O . CYS A 1 155 ? 1.744 -1.883 -7.873 1.00 95.94 155 CYS A O 1
ATOM 1265 N N . PHE A 1 156 ? 1.014 -3.995 -7.839 1.00 94.62 156 PHE A N 1
ATOM 1266 C CA . PHE A 1 156 ? 0.318 -3.880 -9.125 1.00 94.62 156 PHE A CA 1
ATOM 1267 C C . PHE A 1 156 ? -0.826 -2.871 -9.086 1.00 94.62 156 PHE A C 1
ATOM 1269 O O . PHE A 1 156 ? -0.998 -2.093 -10.019 1.00 94.62 156 PHE A O 1
ATOM 1276 N N . ILE A 1 157 ? -1.572 -2.837 -7.983 1.00 95.38 157 ILE A N 1
ATOM 1277 C CA . ILE A 1 157 ? -2.599 -1.818 -7.756 1.00 95.38 157 ILE A CA 1
ATOM 1278 C C . ILE A 1 157 ? -1.959 -0.433 -7.691 1.00 95.38 157 ILE A C 1
ATOM 1280 O O . ILE A 1 157 ? -2.474 0.511 -8.285 1.00 95.38 157 ILE A O 1
ATOM 1284 N N . PHE A 1 158 ? -0.830 -0.309 -6.992 1.00 96.12 158 PHE A N 1
ATOM 1285 C CA . PHE A 1 158 ? -0.095 0.944 -6.934 1.00 96.12 158 PHE A CA 1
ATOM 1286 C C . PHE A 1 158 ? 0.315 1.424 -8.332 1.00 96.12 158 PHE A C 1
ATOM 1288 O O . PHE A 1 158 ? -0.012 2.552 -8.689 1.00 96.12 158 PHE A O 1
ATOM 1295 N N . ASP A 1 159 ? 0.953 0.554 -9.120 1.00 94.94 159 ASP A N 1
ATOM 1296 C CA . ASP A 1 159 ? 1.422 0.858 -10.476 1.00 94.94 159 ASP A CA 1
ATOM 1297 C C . ASP A 1 159 ? 0.256 1.229 -11.407 1.00 94.94 159 ASP A C 1
ATOM 1299 O O . ASP A 1 159 ? 0.376 2.121 -12.244 1.00 94.94 159 ASP A O 1
ATOM 1303 N N . TYR A 1 160 ? -0.902 0.582 -11.243 1.00 94.50 160 TYR A N 1
ATOM 1304 C CA . TYR A 1 160 ? -2.108 0.903 -12.003 1.00 94.50 160 TYR A CA 1
ATOM 1305 C C . TYR A 1 160 ? -2.601 2.327 -11.715 1.00 94.50 160 TYR A C 1
ATOM 1307 O O . TYR A 1 160 ? -2.740 3.131 -12.638 1.00 94.50 160 TYR A O 1
ATOM 1315 N N . TYR A 1 161 ? -2.825 2.678 -10.445 1.00 94.56 161 TYR A N 1
ATOM 1316 C CA . TYR A 1 161 ? -3.351 4.005 -10.098 1.00 94.56 161 TYR A CA 1
ATOM 1317 C C . TYR A 1 161 ? -2.312 5.122 -10.235 1.00 94.56 161 TYR A C 1
ATOM 1319 O O . TYR A 1 161 ? -2.696 6.278 -10.439 1.00 94.56 161 TYR A O 1
ATOM 1327 N N . SER A 1 162 ? -1.015 4.813 -10.153 1.00 93.56 162 SER A N 1
ATOM 1328 C CA . SER A 1 162 ? 0.035 5.788 -10.449 1.00 93.56 162 SER A CA 1
ATOM 1329 C C . SER A 1 162 ? 0.112 6.078 -11.950 1.00 93.56 162 SER A C 1
ATOM 1331 O O . SER A 1 162 ? 0.167 7.243 -12.338 1.00 93.56 162 SER A O 1
ATOM 1333 N N . ALA A 1 163 ? -0.007 5.054 -12.803 1.00 92.44 163 ALA A N 1
ATOM 1334 C CA . ALA A 1 163 ? -0.017 5.211 -14.258 1.00 92.44 163 ALA A CA 1
ATOM 1335 C C . ALA A 1 163 ? -1.276 5.912 -14.802 1.00 92.44 163 ALA A C 1
ATOM 1337 O O . ALA A 1 163 ? -1.227 6.507 -15.876 1.00 92.44 163 ALA A O 1
ATOM 1338 N N . GLN A 1 164 ? -2.401 5.855 -14.083 1.00 88.56 164 GLN A N 1
ATOM 1339 C CA . GLN A 1 164 ? -3.623 6.584 -14.449 1.00 88.56 164 GLN A CA 1
ATOM 1340 C C . GLN A 1 164 ? -3.573 8.080 -14.124 1.00 88.56 164 GLN A C 1
ATOM 1342 O O . GLN A 1 164 ? -4.333 8.864 -14.695 1.00 88.56 164 GLN A O 1
ATOM 1347 N N . GLY A 1 165 ? -2.724 8.482 -13.177 1.00 80.00 165 GLY A N 1
ATOM 1348 C CA . GLY A 1 165 ? -2.584 9.881 -12.802 1.00 80.00 165 GLY A CA 1
ATOM 1349 C C . GLY A 1 165 ? -1.951 10.712 -13.918 1.00 80.00 165 GLY A C 1
ATOM 1350 O O . GLY A 1 165 ? -1.199 10.220 -14.749 1.00 80.00 165 GLY A O 1
ATOM 1351 N N . SER A 1 166 ? -2.184 12.023 -13.894 1.00 80.50 166 SER A N 1
ATOM 1352 C CA . SER A 1 166 ? -1.441 12.977 -14.734 1.00 80.50 166 SER A CA 1
ATOM 1353 C C . SER A 1 166 ? -0.074 13.358 -14.139 1.00 80.50 166 SER A C 1
ATOM 1355 O O . SER A 1 166 ? 0.530 14.344 -14.556 1.00 80.50 166 SER A O 1
ATOM 1357 N N . GLY A 1 167 ? 0.345 12.663 -13.080 1.00 78.12 167 GLY A N 1
ATOM 1358 C CA . GLY A 1 167 ? 1.540 12.949 -12.294 1.00 78.12 167 GLY A CA 1
ATOM 1359 C C . GLY A 1 167 ? 2.734 12.079 -12.656 1.00 78.12 167 GLY A C 1
ATOM 1360 O O . GLY A 1 167 ? 2.796 11.484 -13.726 1.00 78.12 167 GLY A O 1
ATOM 1361 N N . ASP A 1 168 ? 3.684 12.014 -11.726 1.00 84.31 168 ASP A N 1
ATOM 1362 C CA . ASP A 1 168 ? 4.794 11.071 -11.799 1.00 84.31 168 ASP A CA 1
ATOM 1363 C C . ASP A 1 168 ? 4.269 9.630 -11.638 1.00 84.31 168 ASP A C 1
ATOM 1365 O O . ASP A 1 168 ? 3.477 9.340 -10.742 1.00 84.31 168 ASP A O 1
ATOM 1369 N N . VAL A 1 169 ? 4.737 8.718 -12.493 1.00 87.56 169 VAL A N 1
ATOM 1370 C CA . VAL A 1 169 ? 4.382 7.288 -12.498 1.00 87.56 169 VAL A CA 1
ATOM 1371 C C . VAL A 1 169 ? 4.815 6.587 -11.201 1.00 87.56 169 VAL A C 1
ATOM 1373 O O . VAL A 1 169 ? 4.327 5.506 -10.873 1.00 87.56 169 VAL A O 1
ATOM 1376 N N . PHE A 1 170 ? 5.704 7.199 -10.419 1.00 90.25 170 PHE A N 1
ATOM 1377 C CA . PHE A 1 170 ? 6.153 6.688 -9.126 1.00 90.25 170 PHE A CA 1
ATOM 1378 C C . PHE A 1 170 ? 5.332 7.196 -7.933 1.00 90.25 170 PHE A C 1
ATOM 1380 O O . PHE A 1 170 ? 5.720 6.951 -6.784 1.00 90.25 170 PHE A O 1
ATOM 1387 N N . CYS A 1 171 ? 4.205 7.881 -8.161 1.00 92.00 171 CYS A N 1
ATOM 1388 C CA . CYS A 1 171 ? 3.328 8.336 -7.088 1.00 92.00 171 CYS A CA 1
ATOM 1389 C C . CYS A 1 171 ? 1.832 8.307 -7.455 1.00 92.00 171 CYS A C 1
ATOM 1391 O O . CYS A 1 171 ? 1.432 8.411 -8.609 1.00 92.00 171 CYS A O 1
ATOM 1393 N N . ILE A 1 172 ? 0.972 8.174 -6.443 1.00 93.31 172 ILE A N 1
ATOM 1394 C CA . ILE A 1 172 ? -0.487 8.241 -6.588 1.00 93.31 172 ILE A CA 1
ATOM 1395 C C . ILE A 1 172 ? -0.964 9.617 -6.142 1.00 93.31 172 ILE A C 1
ATOM 1397 O O . ILE A 1 172 ? -0.904 9.961 -4.960 1.00 93.31 172 ILE A O 1
ATOM 1401 N N . GLN A 1 173 ? -1.486 10.402 -7.079 1.00 91.56 173 GLN A N 1
ATOM 1402 C CA . GLN A 1 173 ? -2.089 11.700 -6.780 1.00 91.56 173 GLN A CA 1
ATOM 1403 C C . GLN A 1 173 ? -3.441 11.548 -6.072 1.00 91.56 173 GLN A C 1
ATOM 1405 O O . GLN A 1 173 ? -4.089 10.503 -6.120 1.00 91.56 173 GLN A O 1
ATOM 1410 N N . SER A 1 174 ? -3.907 12.624 -5.432 1.00 90.25 174 SER A N 1
ATOM 1411 C CA . SER A 1 174 ? -5.155 12.597 -4.658 1.00 90.25 174 SER A CA 1
ATOM 1412 C C . SER A 1 174 ? -6.375 12.127 -5.464 1.00 90.25 174 SER A C 1
ATOM 1414 O O . SER A 1 174 ? -7.203 11.404 -4.914 1.00 90.25 174 SER A O 1
ATOM 1416 N N . ASN A 1 175 ? -6.482 12.477 -6.750 1.00 91.00 175 ASN A N 1
ATOM 1417 C CA . ASN A 1 175 ? -7.590 12.025 -7.602 1.00 91.00 175 ASN A CA 1
ATOM 1418 C C . ASN A 1 175 ? -7.545 10.504 -7.809 1.00 91.00 175 ASN A C 1
ATOM 1420 O O . ASN A 1 175 ? -8.489 9.831 -7.413 1.00 91.00 175 ASN A O 1
ATOM 1424 N N . SER A 1 176 ? -6.411 9.961 -8.262 1.00 93.56 176 SER A N 1
ATOM 1425 C CA . SER A 1 176 ? -6.223 8.515 -8.439 1.00 93.56 176 SER A CA 1
ATOM 1426 C C . SER A 1 176 ? -6.410 7.723 -7.139 1.00 93.56 176 SER A C 1
ATOM 1428 O O . SER A 1 176 ? -6.929 6.614 -7.147 1.00 93.56 176 SER A O 1
ATOM 1430 N N . TYR A 1 177 ? -6.036 8.294 -5.988 1.00 94.19 177 TYR A N 1
ATOM 1431 C CA . TYR A 1 177 ? -6.320 7.689 -4.684 1.00 94.19 177 TYR A CA 1
ATOM 1432 C C . TYR A 1 177 ? -7.824 7.640 -4.368 1.00 94.19 177 TYR A C 1
ATOM 1434 O O . TYR A 1 177 ? -8.302 6.662 -3.790 1.00 94.19 177 TYR A O 1
ATOM 1442 N N . ASN A 1 178 ? -8.577 8.687 -4.718 1.00 92.75 178 ASN A N 1
ATOM 1443 C CA . ASN A 1 178 ? -10.031 8.676 -4.562 1.00 92.75 178 ASN A CA 1
ATOM 1444 C C . ASN A 1 178 ? -10.675 7.657 -5.504 1.00 92.75 178 ASN A C 1
ATOM 1446 O O . ASN A 1 178 ? -11.585 6.956 -5.065 1.00 92.75 178 ASN A O 1
ATOM 1450 N N . ASP A 1 179 ? -10.188 7.546 -6.740 1.00 92.81 179 ASP A N 1
ATOM 1451 C CA . ASP A 1 179 ? -10.648 6.548 -7.708 1.00 92.81 179 ASP A CA 1
ATOM 1452 C C . ASP A 1 179 ? -10.404 5.135 -7.170 1.00 92.81 179 ASP A C 1
ATOM 1454 O O . ASP A 1 179 ? -11.362 4.389 -6.995 1.00 92.81 179 ASP A O 1
ATOM 1458 N N . PHE A 1 180 ? -9.189 4.837 -6.693 1.00 94.31 180 PHE A N 1
ATOM 1459 C CA . PHE A 1 180 ? -8.877 3.595 -5.975 1.00 94.31 180 PHE A CA 1
ATOM 1460 C C . PHE A 1 180 ? -9.862 3.289 -4.843 1.00 94.31 180 PHE A C 1
ATOM 1462 O O . PHE A 1 180 ? -10.360 2.168 -4.714 1.00 94.31 180 PHE A O 1
ATOM 1469 N N . CYS A 1 181 ? -10.158 4.282 -4.004 1.00 93.81 181 CYS A N 1
ATOM 1470 C CA . CYS A 1 181 ? -11.066 4.092 -2.879 1.00 93.81 181 CYS A CA 1
ATOM 1471 C C . CYS A 1 181 ? -12.518 3.858 -3.323 1.00 93.81 181 CYS A C 1
ATOM 1473 O O . CYS A 1 181 ? -13.242 3.111 -2.658 1.00 93.81 181 CYS A O 1
ATOM 1475 N N . ASN A 1 182 ? -12.954 4.499 -4.408 1.00 91.44 182 ASN A N 1
ATOM 1476 C CA . ASN A 1 182 ? -14.290 4.322 -4.969 1.00 91.44 182 ASN A CA 1
ATOM 1477 C C . ASN A 1 182 ? -14.425 2.946 -5.629 1.00 91.44 182 ASN A C 1
ATOM 1479 O O . ASN A 1 182 ? -15.385 2.237 -5.330 1.00 91.44 182 ASN A O 1
ATOM 1483 N N . ASP A 1 183 ? -13.441 2.551 -6.435 1.00 92.06 183 ASP A N 1
ATOM 1484 C CA . ASP A 1 183 ? -13.410 1.275 -7.154 1.00 92.06 183 ASP A CA 1
ATOM 1485 C C . ASP A 1 183 ? -13.377 0.095 -6.176 1.00 92.06 183 ASP A C 1
ATOM 1487 O O . ASP A 1 183 ? -14.111 -0.875 -6.336 1.00 92.06 183 ASP A O 1
ATOM 1491 N N . CYS A 1 184 ? -12.636 0.217 -5.069 1.00 91.50 184 CYS A N 1
ATOM 1492 C CA . CYS A 1 184 ? -12.631 -0.778 -3.991 1.00 91.50 184 CYS A CA 1
ATOM 1493 C C . CYS A 1 184 ? -13.889 -0.748 -3.095 1.00 91.50 184 CYS A C 1
ATOM 1495 O O . CYS A 1 184 ? -13.968 -1.494 -2.116 1.00 91.50 184 CYS A O 1
ATOM 1497 N N . GLY A 1 185 ? -14.845 0.159 -3.327 1.00 88.56 185 GLY A N 1
ATOM 1498 C CA . GLY A 1 185 ? -16.052 0.288 -2.504 1.00 88.56 185 GLY A CA 1
ATOM 1499 C C . GLY A 1 185 ? -15.787 0.694 -1.046 1.00 88.56 185 GLY A C 1
ATOM 1500 O O . GLY A 1 185 ? -16.588 0.395 -0.152 1.00 88.56 185 GLY A O 1
ATOM 1501 N N . ILE A 1 186 ? -14.672 1.378 -0.774 1.00 88.38 186 ILE A N 1
ATOM 1502 C CA . ILE A 1 186 ? -14.250 1.756 0.584 1.00 88.38 186 ILE A CA 1
ATOM 1503 C C . ILE A 1 186 ? -15.231 2.751 1.213 1.00 88.38 186 ILE A C 1
ATOM 1505 O O . ILE A 1 186 ? -15.553 2.632 2.399 1.00 88.38 186 ILE A O 1
ATOM 1509 N N . THR A 1 187 ? -15.732 3.697 0.416 1.00 82.56 187 THR A N 1
ATOM 1510 C CA . THR A 1 187 ? -16.656 4.774 0.819 1.00 82.56 187 THR A CA 1
ATOM 1511 C C . THR A 1 187 ? -18.129 4.426 0.606 1.00 82.56 187 THR A C 1
ATOM 1513 O O . THR A 1 187 ? -18.965 5.305 0.397 1.00 82.56 187 THR A O 1
ATOM 1516 N N . ASN A 1 188 ? -18.478 3.139 0.659 1.00 75.75 188 ASN A N 1
ATOM 1517 C CA . ASN A 1 188 ? -19.852 2.700 0.449 1.00 75.75 188 ASN A CA 1
ATOM 1518 C C . ASN A 1 188 ? -20.797 3.227 1.546 1.00 75.75 188 ASN A C 1
ATOM 1520 O O . ASN A 1 188 ? -20.771 2.757 2.685 1.00 75.75 188 ASN A O 1
ATOM 1524 N N . GLU A 1 189 ? -21.687 4.149 1.169 1.00 63.72 189 GLU A N 1
ATOM 1525 C CA . GLU A 1 189 ? -22.668 4.800 2.052 1.00 63.72 189 GLU A CA 1
ATOM 1526 C C . GLU A 1 189 ? -23.591 3.811 2.781 1.00 63.72 189 GLU A C 1
ATOM 1528 O O . GLU A 1 189 ? -24.103 4.113 3.860 1.00 63.72 189 GLU A O 1
ATOM 1533 N N . LYS A 1 190 ? -23.789 2.607 2.227 1.00 66.31 190 LYS A N 1
ATOM 1534 C CA . LYS A 1 190 ? -24.667 1.581 2.810 1.00 66.31 190 LYS A CA 1
ATOM 1535 C C . LYS A 1 190 ? -24.079 0.914 4.047 1.00 66.31 190 LYS A C 1
ATOM 1537 O O . LYS A 1 190 ? -24.808 0.253 4.784 1.00 66.31 190 LYS A O 1
ATOM 1542 N N . VAL A 1 191 ? -22.776 1.045 4.280 1.00 67.88 191 VAL A N 1
ATOM 1543 C CA . VAL A 1 191 ? -22.102 0.373 5.384 1.00 67.88 191 VAL A CA 1
ATOM 1544 C C . VAL A 1 191 ? -21.371 1.412 6.217 1.00 67.88 191 VAL A C 1
ATOM 1546 O O . VAL A 1 191 ? -20.480 2.101 5.735 1.00 67.88 191 VAL A O 1
ATOM 1549 N N . ARG A 1 192 ? -21.712 1.484 7.507 1.00 68.75 192 ARG A N 1
ATOM 1550 C CA . ARG A 1 192 ? -21.047 2.370 8.470 1.00 68.75 192 ARG A CA 1
ATOM 1551 C C . ARG A 1 192 ? -19.532 2.195 8.374 1.00 68.75 192 ARG A C 1
ATOM 1553 O O . ARG A 1 192 ? -19.050 1.073 8.518 1.00 68.75 192 ARG A O 1
ATOM 1560 N N . GLY A 1 193 ? -18.799 3.275 8.127 1.00 72.00 193 GLY A N 1
ATOM 1561 C CA . GLY A 1 193 ? -17.381 3.189 7.796 1.00 72.00 193 GLY A CA 1
ATOM 1562 C C . GLY A 1 193 ? -16.756 4.531 7.450 1.00 72.00 193 GLY A C 1
ATOM 1563 O O . GLY A 1 193 ? -17.070 5.538 8.076 1.00 72.00 193 GLY A O 1
ATOM 1564 N N . VAL A 1 194 ? -15.854 4.492 6.471 1.00 83.19 194 VAL A N 1
ATOM 1565 C CA . VAL A 1 194 ? -15.027 5.613 6.018 1.00 83.19 194 VAL A CA 1
ATOM 1566 C C . VAL A 1 194 ? -15.855 6.515 5.103 1.00 83.19 194 VAL A C 1
ATOM 1568 O O . VAL A 1 194 ? -16.312 6.073 4.050 1.00 83.19 194 VAL A O 1
ATOM 1571 N N . ALA A 1 195 ? -16.059 7.773 5.488 1.00 86.12 195 ALA A N 1
ATOM 1572 C CA . ALA A 1 195 ? -16.698 8.768 4.635 1.00 86.12 195 ALA A CA 1
ATOM 1573 C C . ALA A 1 195 ? -15.696 9.362 3.632 1.00 86.12 195 ALA A C 1
ATOM 1575 O O . ALA A 1 195 ? -14.484 9.334 3.844 1.00 86.12 195 ALA A O 1
ATOM 1576 N N . LYS A 1 196 ? -16.189 9.996 2.560 1.00 85.12 196 LYS A N 1
ATOM 1577 C CA . LYS A 1 196 ? -15.320 10.705 1.596 1.00 85.12 196 LYS A CA 1
ATOM 1578 C C . LYS A 1 196 ? -14.440 11.772 2.260 1.00 85.12 196 LYS A C 1
ATOM 1580 O O . LYS A 1 196 ? -13.284 11.929 1.887 1.00 85.12 196 LYS A O 1
ATOM 1585 N N . ALA A 1 197 ? -14.957 12.468 3.275 1.00 86.25 197 ALA A N 1
ATOM 1586 C CA . ALA A 1 197 ? -14.176 13.441 4.041 1.00 86.25 197 ALA A CA 1
ATOM 1587 C C . ALA A 1 197 ? -13.003 12.789 4.802 1.00 86.25 197 ALA A C 1
ATOM 1589 O O . ALA A 1 197 ? -11.932 13.387 4.909 1.00 86.25 197 ALA A O 1
ATOM 1590 N N . ASP A 1 198 ? -13.176 11.548 5.269 1.00 88.88 198 ASP A N 1
ATOM 1591 C CA . ASP A 1 198 ? -12.125 10.807 5.968 1.00 88.88 198 ASP A CA 1
ATOM 1592 C C . ASP A 1 198 ? -10.986 10.423 5.017 1.00 88.88 198 ASP A C 1
ATOM 1594 O O . ASP A 1 198 ? -9.827 10.421 5.428 1.00 88.88 198 ASP A O 1
ATOM 1598 N N . LEU A 1 199 ? -11.275 10.165 3.733 1.00 91.62 199 LEU A N 1
ATOM 1599 C CA . LEU A 1 199 ? -10.248 9.838 2.738 1.00 91.62 199 LEU A CA 1
ATOM 1600 C C . LEU A 1 199 ? -9.194 10.941 2.610 1.00 91.62 199 LEU A C 1
ATOM 1602 O O . LEU A 1 199 ? -8.001 10.641 2.605 1.00 91.62 199 LEU A O 1
ATOM 1606 N N . ALA A 1 200 ? -9.618 12.206 2.560 1.00 89.75 200 ALA A N 1
ATOM 1607 C CA . ALA A 1 200 ? -8.706 13.346 2.470 1.00 89.75 200 ALA A CA 1
ATOM 1608 C C . ALA A 1 200 ? -7.824 13.477 3.723 1.00 89.75 200 ALA A C 1
ATOM 1610 O O . ALA A 1 200 ? -6.625 13.760 3.625 1.00 89.75 200 ALA A O 1
ATOM 1611 N N . VAL A 1 201 ? -8.398 13.223 4.906 1.00 90.06 201 VAL A N 1
ATOM 1612 C CA . VAL A 1 201 ? -7.658 13.214 6.176 1.00 90.06 201 VAL A CA 1
ATOM 1613 C C . VAL A 1 201 ? -6.635 12.081 6.189 1.00 90.06 201 VAL A C 1
ATOM 1615 O O . VAL A 1 201 ? -5.486 12.300 6.567 1.00 90.06 201 VAL A O 1
ATOM 1618 N N . LEU A 1 202 ? -7.022 10.883 5.745 1.00 92.25 202 LEU A N 1
ATOM 1619 C CA . LEU A 1 202 ? -6.139 9.721 5.679 1.00 92.25 202 LEU A CA 1
ATOM 1620 C C . LEU A 1 202 ? -4.980 9.945 4.708 1.00 92.25 202 LEU A C 1
ATOM 1622 O O . LEU A 1 202 ? -3.834 9.748 5.111 1.00 92.25 202 LEU A O 1
ATOM 1626 N N . PHE A 1 203 ? -5.258 10.450 3.506 1.00 91.81 203 PHE A N 1
ATOM 1627 C CA . PHE A 1 203 ? -4.249 10.821 2.512 1.00 91.81 203 PHE A CA 1
ATOM 1628 C C . PHE A 1 203 ? -3.241 11.826 3.081 1.00 91.81 203 PHE A C 1
ATOM 1630 O O . PHE A 1 203 ? -2.035 11.593 3.085 1.00 91.81 203 PHE A O 1
ATOM 1637 N N . THR A 1 204 ? -3.742 12.913 3.672 1.00 88.69 204 THR A N 1
ATOM 1638 C CA . THR A 1 204 ? -2.894 13.950 4.278 1.00 88.69 204 THR A CA 1
ATOM 1639 C C . THR A 1 204 ? -2.119 13.420 5.483 1.00 88.69 204 THR A C 1
ATOM 1641 O O . THR A 1 204 ? -1.071 13.944 5.824 1.00 88.69 204 THR A O 1
ATOM 1644 N N . SER A 1 205 ? -2.615 12.391 6.174 1.00 87.38 205 SER A N 1
ATOM 1645 C CA . SER A 1 205 ? -1.970 11.871 7.383 1.00 87.38 205 SER A CA 1
ATOM 1646 C C . SER A 1 205 ? -0.716 11.035 7.115 1.00 87.38 205 SER A C 1
ATOM 1648 O O . SER A 1 205 ? 0.121 10.920 8.023 1.00 87.38 205 SER A O 1
ATOM 1650 N N . VAL A 1 206 ? -0.622 10.449 5.916 1.00 88.81 206 VAL A N 1
ATOM 1651 C CA . VAL A 1 206 ? 0.540 9.683 5.439 1.00 88.81 206 VAL A CA 1
ATOM 1652 C C . VAL A 1 206 ? 1.502 10.567 4.653 1.00 88.81 206 VAL A C 1
ATOM 1654 O O . VAL A 1 206 ? 2.696 10.480 4.900 1.00 88.81 206 VAL A O 1
ATOM 1657 N N . ASN A 1 207 ? 0.985 11.488 3.835 1.00 83.12 207 ASN A N 1
ATOM 1658 C CA . ASN A 1 207 ? 1.776 12.435 3.054 1.00 83.12 207 ASN A CA 1
ATOM 1659 C C . ASN A 1 207 ? 2.119 13.690 3.881 1.00 83.12 207 ASN A C 1
ATOM 1661 O O . ASN A 1 207 ? 1.548 14.767 3.693 1.00 83.12 207 ASN A O 1
ATOM 1665 N N . VAL A 1 208 ? 2.990 13.550 4.884 1.00 71.44 208 VAL A N 1
ATOM 1666 C CA . VAL A 1 208 ? 3.560 14.709 5.586 1.00 71.44 208 VAL A CA 1
ATOM 1667 C C . VAL A 1 208 ? 5.063 14.578 5.675 1.00 71.44 208 VAL A C 1
ATOM 1669 O O . VAL A 1 208 ? 5.566 13.738 6.416 1.00 71.44 208 VAL A O 1
ATOM 1672 N N . GLU A 1 209 ? 5.748 15.520 5.043 1.00 66.38 209 GLU A N 1
ATOM 1673 C CA . GLU A 1 209 ? 7.172 15.764 5.237 1.00 66.38 209 GLU A CA 1
ATOM 1674 C C . GLU A 1 209 ? 7.459 16.198 6.685 1.00 66.38 209 GLU A C 1
ATOM 1676 O O . GLU A 1 209 ? 6.776 17.065 7.248 1.00 66.38 209 GLU A O 1
ATOM 1681 N N . GLU A 1 210 ? 8.453 15.564 7.314 1.00 57.41 210 GLU A N 1
ATOM 1682 C CA . GLU A 1 210 ? 8.844 15.850 8.700 1.00 57.41 210 GLU A CA 1
ATOM 1683 C C . GLU A 1 210 ? 9.601 17.189 8.839 1.00 57.41 210 GLU A C 1
ATOM 1685 O O . GLU A 1 210 ? 9.547 17.792 9.913 1.00 57.41 210 GLU A O 1
ATOM 1690 N N . ASP A 1 211 ? 10.166 17.731 7.750 1.00 53.91 211 ASP A N 1
ATOM 1691 C CA . ASP A 1 211 ? 10.932 18.986 7.729 1.00 53.91 211 ASP A CA 1
ATOM 1692 C C . ASP A 1 211 ? 10.274 20.074 6.861 1.00 53.91 211 ASP A C 1
ATOM 1694 O O . ASP A 1 211 ? 10.654 20.352 5.733 1.00 53.91 211 ASP A O 1
ATOM 1698 N N . ARG A 1 212 ? 9.277 20.763 7.429 1.00 53.56 212 ARG A N 1
ATOM 1699 C CA . ARG A 1 212 ? 8.537 21.865 6.772 1.00 53.56 212 ARG A CA 1
ATOM 1700 C C . ARG A 1 212 ? 9.211 23.246 6.867 1.00 53.56 212 ARG A C 1
ATOM 1702 O O . ARG A 1 212 ? 8.510 24.258 6.847 1.00 53.56 212 ARG A O 1
ATOM 1709 N N . ARG A 1 213 ? 10.525 23.326 7.110 1.00 53.66 213 ARG A N 1
ATOM 1710 C CA . ARG A 1 213 ? 11.193 24.604 7.456 1.00 53.66 213 ARG A CA 1
ATOM 1711 C C . ARG A 1 213 ? 11.851 25.342 6.294 1.00 53.66 213 ARG A C 1
ATOM 1713 O O . ARG A 1 213 ? 12.292 26.466 6.519 1.00 53.66 213 ARG A O 1
ATOM 1720 N N . ASP A 1 214 ? 11.843 24.790 5.088 1.00 53.38 214 ASP A N 1
ATOM 1721 C CA . ASP A 1 214 ? 12.383 25.478 3.918 1.00 53.38 214 ASP A CA 1
ATOM 1722 C C . ASP A 1 214 ? 11.278 26.169 3.115 1.00 53.38 214 ASP A C 1
ATOM 1724 O O . ASP A 1 214 ? 10.170 25.657 2.959 1.00 53.38 214 ASP A O 1
ATOM 1728 N N . ALA A 1 215 ? 11.578 27.367 2.604 1.00 53.56 215 ALA A N 1
ATOM 1729 C CA . ALA A 1 215 ? 10.662 28.170 1.789 1.00 53.56 215 ALA A CA 1
ATOM 1730 C C . ALA A 1 215 ? 10.190 27.438 0.509 1.00 53.56 215 ALA A C 1
ATOM 1732 O O . ALA A 1 215 ? 9.169 27.809 -0.069 1.00 53.56 215 ALA A O 1
ATOM 1733 N N . GLU A 1 216 ? 10.885 26.365 0.116 1.00 48.06 216 GLU A N 1
ATOM 1734 C CA . GLU A 1 216 ? 10.515 25.438 -0.961 1.00 48.06 216 GLU A CA 1
ATOM 1735 C C . GLU A 1 216 ? 9.289 24.568 -0.617 1.00 48.06 216 GLU A C 1
ATOM 1737 O O . GLU A 1 216 ? 8.467 24.307 -1.495 1.00 48.06 216 GLU A O 1
ATOM 1742 N N . ALA A 1 217 ? 9.051 24.243 0.663 1.00 48.88 217 ALA A N 1
ATOM 1743 C CA . ALA A 1 217 ? 7.865 23.498 1.115 1.00 48.88 217 ALA A CA 1
ATOM 1744 C C . ALA A 1 217 ? 6.548 24.286 0.928 1.00 48.88 217 ALA A C 1
ATOM 1746 O O . ALA A 1 217 ? 5.452 23.726 0.978 1.00 48.88 217 ALA A O 1
ATOM 1747 N N . MET A 1 218 ? 6.640 25.603 0.708 1.00 45.28 218 MET A N 1
ATOM 1748 C CA . MET A 1 218 ? 5.499 26.513 0.557 1.00 45.28 218 MET A CA 1
ATOM 1749 C C . MET A 1 218 ? 5.042 26.669 -0.906 1.00 45.28 218 MET A C 1
ATOM 1751 O O . MET A 1 218 ? 3.939 27.156 -1.151 1.00 45.28 218 MET A O 1
ATOM 1755 N N . ALA A 1 219 ? 5.854 26.207 -1.865 1.00 47.12 219 ALA A N 1
ATOM 1756 C CA . ALA A 1 219 ? 5.543 26.159 -3.298 1.00 47.12 219 ALA A CA 1
ATOM 1757 C C . ALA A 1 219 ? 5.297 24.722 -3.810 1.00 47.12 219 ALA A C 1
ATOM 1759 O O . ALA A 1 219 ? 5.165 24.513 -5.015 1.00 47.12 219 ALA A O 1
ATOM 1760 N N . ASN A 1 220 ? 5.259 23.737 -2.906 1.00 45.59 220 ASN A N 1
ATOM 1761 C CA . ASN A 1 220 ? 5.548 22.356 -3.259 1.00 45.59 220 ASN A CA 1
ATOM 1762 C C . ASN A 1 220 ? 4.397 21.625 -3.972 1.00 45.59 220 ASN A C 1
ATOM 1764 O O . ASN A 1 220 ? 3.230 21.671 -3.564 1.00 45.59 220 ASN A O 1
ATOM 1768 N N . ALA A 1 221 ? 4.767 20.897 -5.022 1.00 46.66 221 ALA A N 1
ATOM 1769 C CA . ALA A 1 221 ? 3.921 20.015 -5.817 1.00 46.66 221 ALA A CA 1
ATOM 1770 C C . ALA A 1 221 ? 3.765 18.607 -5.183 1.00 46.66 221 ALA A C 1
ATOM 1772 O O . ALA A 1 221 ? 3.392 17.661 -5.872 1.00 46.66 221 ALA A O 1
ATOM 1773 N N . ASP A 1 222 ? 3.971 18.472 -3.867 1.00 54.41 222 ASP A N 1
ATOM 1774 C CA . ASP A 1 222 ? 4.071 17.196 -3.132 1.00 54.41 222 ASP A CA 1
ATOM 1775 C C . ASP A 1 222 ? 2.731 16.717 -2.537 1.00 54.41 222 ASP A C 1
ATOM 1777 O O . ASP A 1 222 ? 2.542 16.524 -1.337 1.00 54.41 222 ASP A O 1
ATOM 1781 N N . LYS A 1 223 ? 1.730 16.514 -3.401 1.00 72.25 223 LYS A N 1
ATOM 1782 C CA . LYS A 1 223 ? 0.401 15.971 -3.033 1.00 72.25 223 LYS A CA 1
ATOM 1783 C C . LYS A 1 223 ? 0.169 14.568 -3.593 1.00 72.25 223 LYS A C 1
ATOM 1785 O O . LYS A 1 223 ? -0.898 14.296 -4.151 1.00 72.25 223 LYS A O 1
ATOM 1790 N N . ALA A 1 224 ? 1.150 13.684 -3.462 1.00 88.19 224 ALA A N 1
ATOM 1791 C CA . ALA A 1 224 ? 1.057 12.325 -3.973 1.00 88.19 224 ALA A CA 1
ATOM 1792 C C . ALA A 1 224 ? 1.651 11.306 -2.998 1.00 88.19 224 ALA A C 1
ATOM 1794 O O . ALA A 1 224 ? 2.510 11.647 -2.198 1.00 88.19 224 ALA A O 1
ATOM 1795 N N . LEU A 1 225 ? 1.157 10.070 -3.056 1.00 92.38 225 LEU A N 1
ATOM 1796 C CA . LEU A 1 225 ? 1.637 8.960 -2.242 1.00 92.38 225 LEU A CA 1
ATOM 1797 C C . LEU A 1 225 ? 2.693 8.185 -3.009 1.00 92.38 225 LEU A C 1
ATOM 1799 O O . LEU A 1 225 ? 2.398 7.650 -4.077 1.00 92.38 225 LEU A O 1
ATOM 1803 N N . VAL A 1 226 ? 3.885 8.039 -2.449 1.00 93.44 226 VAL A N 1
ATOM 1804 C CA . VAL A 1 226 ? 4.842 7.043 -2.949 1.00 93.44 226 VAL A CA 1
ATOM 1805 C C . VAL A 1 226 ? 4.480 5.646 -2.433 1.00 93.44 226 VAL A C 1
ATOM 1807 O O . VAL A 1 226 ? 3.687 5.487 -1.503 1.00 93.44 226 VAL A O 1
ATOM 1810 N N . ARG A 1 227 ? 5.069 4.594 -3.014 1.00 95.44 227 ARG A N 1
ATOM 1811 C CA . ARG A 1 227 ? 4.659 3.195 -2.772 1.00 95.44 227 ARG A CA 1
ATOM 1812 C C . ARG A 1 227 ? 4.540 2.803 -1.295 1.00 95.44 227 ARG A C 1
ATOM 1814 O O . ARG A 1 227 ? 3.565 2.165 -0.907 1.00 95.44 227 ARG A O 1
ATOM 1821 N N . PHE A 1 228 ? 5.491 3.193 -0.445 1.00 95.38 228 PHE A N 1
ATOM 1822 C CA . PHE A 1 228 ? 5.426 2.856 0.984 1.00 95.38 228 PHE A CA 1
ATOM 1823 C C . PHE A 1 228 ? 4.331 3.636 1.737 1.00 95.38 228 PHE A C 1
ATOM 1825 O O . PHE A 1 228 ? 3.756 3.107 2.686 1.00 95.38 228 PHE A O 1
ATOM 1832 N N . GLU A 1 229 ? 3.999 4.855 1.304 1.00 94.88 229 GLU A N 1
ATOM 1833 C CA . GLU A 1 229 ? 2.897 5.648 1.866 1.00 94.88 229 GLU A CA 1
ATOM 1834 C C . GLU A 1 229 ? 1.543 5.096 1.429 1.00 94.88 229 GLU A C 1
ATOM 1836 O O . GLU A 1 229 ? 0.606 5.073 2.225 1.00 94.88 229 GLU A O 1
ATOM 1841 N N . PHE A 1 230 ? 1.448 4.582 0.199 1.00 96.25 230 PHE A N 1
ATOM 1842 C CA . PHE A 1 230 ? 0.278 3.840 -0.258 1.00 96.25 230 PHE A CA 1
ATOM 1843 C C . PHE A 1 230 ? 0.042 2.586 0.602 1.00 96.25 230 PHE A C 1
ATOM 1845 O O . PHE A 1 230 ? -1.058 2.365 1.104 1.00 96.25 230 PHE A O 1
ATOM 1852 N N . LEU A 1 231 ? 1.080 1.797 0.880 1.00 97.19 231 LEU A N 1
ATOM 1853 C CA . LEU A 1 231 ? 0.952 0.644 1.782 1.00 97.19 231 LEU A CA 1
ATOM 1854 C C . LEU A 1 231 ? 0.513 1.062 3.197 1.00 97.19 231 LEU A C 1
ATOM 1856 O O . LEU A 1 231 ? -0.327 0.402 3.815 1.00 97.19 231 LEU A O 1
ATOM 1860 N N . GLU A 1 232 ? 1.030 2.182 3.709 1.00 95.94 232 GLU A N 1
ATOM 1861 C CA . GLU A 1 232 ? 0.591 2.727 4.995 1.00 95.94 232 GLU A CA 1
ATOM 1862 C C . GLU A 1 232 ? -0.874 3.201 4.958 1.00 95.94 232 GLU A C 1
ATOM 1864 O O . GLU A 1 232 ? -1.623 2.952 5.911 1.00 95.94 232 GLU A O 1
ATOM 1869 N N . VAL A 1 233 ? -1.316 3.854 3.876 1.00 96.12 233 VAL A N 1
ATOM 1870 C CA . VAL A 1 233 ? -2.699 4.336 3.758 1.00 96.12 233 VAL A CA 1
ATOM 1871 C C . VAL A 1 233 ? -3.682 3.173 3.695 1.00 96.12 233 VAL A C 1
ATOM 1873 O O . VAL A 1 233 ? -4.718 3.239 4.352 1.00 96.12 233 VAL A O 1
ATOM 1876 N N . VAL A 1 234 ? -3.333 2.067 3.027 1.00 96.94 234 VAL A N 1
ATOM 1877 C CA . VAL A 1 234 ? -4.130 0.827 3.019 1.00 96.94 234 VAL A CA 1
ATOM 1878 C C . VAL A 1 234 ? -4.332 0.298 4.444 1.00 96.94 234 VAL A C 1
ATOM 1880 O O . VAL A 1 234 ? -5.457 -0.009 4.842 1.00 96.94 234 VAL A O 1
ATOM 1883 N N . LEU A 1 235 ? -3.289 0.273 5.279 1.00 96.69 235 LEU A N 1
ATOM 1884 C CA . LEU A 1 235 ? -3.447 -0.110 6.686 1.00 96.69 235 LEU A CA 1
ATOM 1885 C C . LEU A 1 235 ? -4.357 0.857 7.455 1.00 96.69 235 LEU A C 1
ATOM 1887 O O . LEU A 1 235 ? -5.204 0.429 8.243 1.00 96.69 235 LEU A O 1
ATOM 1891 N N . ARG A 1 236 ? -4.198 2.166 7.252 1.00 95.12 236 ARG A N 1
ATOM 1892 C CA . ARG A 1 236 ? -5.029 3.167 7.936 1.00 95.12 236 ARG A CA 1
ATOM 1893 C C . ARG A 1 236 ? -6.493 3.081 7.511 1.00 95.12 236 ARG A C 1
ATOM 1895 O O . ARG A 1 236 ? -7.367 3.222 8.365 1.00 95.12 236 ARG A O 1
ATOM 1902 N N . LEU A 1 237 ? -6.757 2.787 6.240 1.00 95.25 237 LEU A N 1
ATOM 1903 C CA . LEU A 1 237 ? -8.090 2.499 5.720 1.00 95.25 237 LEU A CA 1
ATOM 1904 C C . LEU A 1 237 ? -8.694 1.282 6.419 1.00 95.25 237 LEU A C 1
ATOM 1906 O O . LEU A 1 237 ? -9.834 1.349 6.870 1.00 95.25 237 LEU A O 1
ATOM 1910 N N . ALA A 1 238 ? -7.921 0.211 6.611 1.00 95.06 238 ALA A N 1
ATOM 1911 C CA . ALA A 1 238 ? -8.387 -0.980 7.316 1.00 95.06 238 ALA A CA 1
ATOM 1912 C C . ALA A 1 238 ? -8.759 -0.673 8.775 1.00 95.06 238 ALA A C 1
ATOM 1914 O O . ALA A 1 238 ? -9.816 -1.087 9.258 1.00 95.06 238 ALA A O 1
ATOM 1915 N N . VAL A 1 239 ? -7.929 0.116 9.465 1.00 94.19 239 VAL A N 1
ATOM 1916 C CA . VAL A 1 239 ? -8.205 0.573 10.834 1.00 94.19 239 VAL A CA 1
ATOM 1917 C C . VAL A 1 239 ? -9.479 1.420 10.881 1.00 94.19 239 VAL A C 1
ATOM 1919 O O . VAL A 1 239 ? -10.381 1.121 11.665 1.00 94.19 239 VAL A O 1
ATOM 1922 N N . ALA A 1 240 ? -9.596 2.435 10.024 1.00 92.62 240 ALA A N 1
ATOM 1923 C CA . ALA A 1 240 ? -10.770 3.305 9.984 1.00 92.62 240 ALA A CA 1
ATOM 1924 C C . ALA A 1 240 ? -12.050 2.525 9.639 1.00 92.62 240 ALA A C 1
ATOM 1926 O O . ALA A 1 240 ? -13.116 2.769 10.208 1.00 92.62 240 ALA A O 1
ATOM 1927 N N . ARG A 1 241 ? -11.944 1.541 8.742 1.00 91.00 241 ARG A N 1
ATOM 1928 C CA . ARG A 1 241 ? -13.082 0.774 8.242 1.00 91.00 241 ARG A CA 1
ATOM 1929 C C . ARG A 1 241 ? -13.574 -0.290 9.208 1.00 91.00 241 ARG A C 1
ATOM 1931 O O . ARG A 1 241 ? -14.790 -0.442 9.328 1.00 91.00 241 ARG A O 1
ATOM 1938 N N . PHE A 1 242 ? -12.668 -1.017 9.863 1.00 92.62 242 PHE A N 1
ATOM 1939 C CA . PHE A 1 242 ? -13.010 -2.229 10.615 1.00 92.62 242 PHE A CA 1
ATOM 1940 C C . PHE A 1 242 ? -12.705 -2.148 12.114 1.00 92.62 242 PHE A C 1
ATOM 1942 O O . PHE A 1 242 ? -13.428 -2.756 12.901 1.00 92.62 242 PHE A O 1
ATOM 1949 N N . ILE A 1 243 ? -11.696 -1.380 12.536 1.00 92.44 243 ILE A N 1
ATOM 1950 C CA . ILE A 1 243 ? -11.386 -1.210 13.966 1.00 92.44 243 ILE A CA 1
ATOM 1951 C C . ILE A 1 243 ? -12.280 -0.127 14.573 1.00 92.44 243 ILE A C 1
ATOM 1953 O O . ILE A 1 243 ? -12.962 -0.361 15.570 1.00 92.44 243 ILE A O 1
ATOM 1957 N N . THR A 1 244 ? -12.345 1.056 13.954 1.00 89.69 244 THR A N 1
ATOM 1958 C CA . THR A 1 244 ? -13.140 2.186 14.475 1.00 89.69 244 THR A CA 1
ATOM 1959 C C . THR A 1 244 ? -14.639 1.876 14.505 1.00 89.69 244 THR A C 1
ATOM 1961 O O . THR A 1 244 ? -15.356 2.318 15.403 1.00 89.69 244 THR A O 1
ATOM 1964 N N . THR A 1 245 ? -15.115 1.064 13.562 1.00 89.12 245 THR A N 1
ATOM 1965 C CA . THR A 1 245 ? -16.504 0.585 13.499 1.00 89.12 245 THR A CA 1
ATOM 1966 C C . THR A 1 245 ? -16.774 -0.622 14.399 1.00 89.12 245 THR A C 1
ATOM 1968 O O . THR A 1 245 ? -17.931 -1.021 14.528 1.00 89.12 245 THR A O 1
ATOM 1971 N N . LYS A 1 246 ? -15.739 -1.164 15.060 1.00 89.81 246 LYS A N 1
ATOM 1972 C CA . LYS A 1 246 ? -15.778 -2.357 15.920 1.00 89.81 246 LYS A CA 1
ATOM 1973 C C . LYS A 1 246 ? -16.180 -3.648 15.193 1.00 89.81 246 LYS A C 1
ATOM 1975 O O . LYS A 1 246 ? -16.717 -4.554 15.822 1.00 89.81 246 LYS A O 1
ATOM 1980 N N . ALA A 1 247 ? -15.918 -3.743 13.889 1.00 89.56 247 ALA A N 1
ATOM 1981 C CA . ALA A 1 247 ? -16.101 -4.982 13.133 1.00 89.56 247 ALA A CA 1
ATOM 1982 C C . ALA A 1 247 ? -15.066 -6.052 13.529 1.00 89.56 247 ALA A C 1
ATOM 1984 O O . ALA A 1 247 ? -15.378 -7.238 13.556 1.00 89.56 247 ALA A O 1
ATOM 1985 N N . THR A 1 248 ? -13.849 -5.633 13.880 1.00 92.00 248 THR A N 1
ATOM 1986 C CA . THR A 1 248 ? -12.831 -6.481 14.514 1.00 92.00 248 THR A CA 1
ATOM 1987 C C . THR A 1 248 ? -11.999 -5.661 15.501 1.00 92.00 248 THR A C 1
ATOM 1989 O O . THR A 1 248 ? -11.993 -4.432 15.451 1.00 92.00 248 THR A O 1
ATOM 1992 N N . ALA A 1 249 ? -11.318 -6.337 16.426 1.00 90.56 249 ALA A N 1
ATOM 1993 C CA . ALA A 1 249 ? -10.354 -5.734 17.350 1.00 90.56 249 ALA A CA 1
ATOM 1994 C C . ALA A 1 249 ? -8.895 -6.028 16.955 1.00 90.56 249 ALA A C 1
ATOM 1996 O O . ALA A 1 249 ? -7.972 -5.492 17.569 1.00 90.56 249 ALA A O 1
ATOM 1997 N N . ASP A 1 250 ? -8.677 -6.888 15.956 1.00 92.25 250 ASP A N 1
ATOM 1998 C CA . ASP A 1 250 ? -7.348 -7.275 15.492 1.00 92.25 250 ASP A CA 1
ATOM 1999 C C . ASP A 1 250 ? -6.962 -6.540 14.204 1.00 92.25 250 ASP A C 1
ATOM 2001 O O . ASP A 1 250 ? -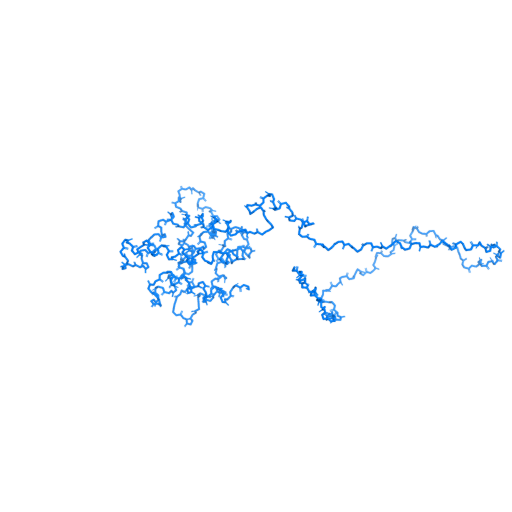7.655 -6.635 13.190 1.00 92.25 250 ASP A O 1
ATOM 2005 N N . ILE A 1 251 ? -5.844 -5.808 14.240 1.00 94.88 251 ILE A N 1
ATOM 2006 C CA . ILE A 1 251 ? -5.393 -4.973 13.116 1.00 94.88 251 ILE A CA 1
ATOM 2007 C C . ILE A 1 251 ? -4.956 -5.836 11.927 1.00 94.88 251 ILE A C 1
ATOM 2009 O O . ILE A 1 251 ? -5.229 -5.472 10.784 1.00 94.88 251 ILE A O 1
ATOM 2013 N N . GLY A 1 252 ? -4.312 -6.983 12.171 1.00 94.94 252 GLY A N 1
ATOM 2014 C CA . GLY A 1 252 ? -3.926 -7.909 11.100 1.00 94.94 252 GLY A CA 1
ATOM 2015 C C . GLY A 1 252 ? -5.149 -8.440 10.353 1.00 94.94 252 GLY A C 1
ATOM 2016 O O . GLY A 1 252 ? -5.208 -8.383 9.126 1.00 94.94 252 GLY A O 1
ATOM 2017 N N . THR A 1 253 ? -6.171 -8.850 11.104 1.00 95.50 253 THR A N 1
ATOM 2018 C CA . THR A 1 253 ? -7.472 -9.271 10.577 1.00 95.50 253 THR A CA 1
ATOM 2019 C C . THR A 1 253 ? -8.159 -8.136 9.823 1.00 95.50 253 THR A C 1
ATOM 2021 O O . THR A 1 253 ? -8.638 -8.356 8.717 1.00 95.50 253 THR A O 1
ATOM 2024 N N . ALA A 1 254 ? -8.165 -6.911 10.360 1.00 95.75 254 ALA A N 1
ATOM 2025 C CA . ALA A 1 254 ? -8.729 -5.748 9.672 1.00 95.75 254 ALA A CA 1
ATOM 2026 C C . ALA A 1 254 ? -8.051 -5.498 8.317 1.00 95.75 254 ALA A C 1
ATOM 2028 O O . ALA A 1 254 ? -8.736 -5.274 7.318 1.00 95.75 254 ALA A O 1
ATOM 2029 N N . LEU A 1 255 ? -6.714 -5.553 8.271 1.00 97.19 255 LEU A N 1
ATOM 2030 C CA . LEU A 1 255 ? -5.953 -5.400 7.031 1.00 97.19 255 LEU A CA 1
ATOM 2031 C C . LEU A 1 255 ? -6.287 -6.520 6.044 1.00 97.19 255 LEU A C 1
ATOM 2033 O O . LEU A 1 255 ? -6.544 -6.247 4.876 1.00 97.19 255 LEU A O 1
ATOM 2037 N N . GLN A 1 256 ? -6.333 -7.767 6.511 1.00 96.81 256 GLN A N 1
ATOM 2038 C CA . GLN A 1 256 ? -6.682 -8.901 5.664 1.00 96.81 256 GLN A CA 1
ATOM 2039 C C . GLN A 1 256 ? -8.104 -8.778 5.107 1.00 96.81 256 GLN A C 1
ATOM 2041 O O . GLN A 1 256 ? -8.307 -9.060 3.930 1.00 96.81 256 GLN A O 1
ATOM 2046 N N . MET A 1 257 ? -9.069 -8.329 5.914 1.00 94.81 257 MET A N 1
ATOM 2047 C CA . MET A 1 257 ? -10.434 -8.067 5.460 1.00 94.81 257 MET A CA 1
ATOM 2048 C C . MET A 1 257 ? -10.449 -6.997 4.370 1.00 94.81 257 MET A C 1
ATOM 2050 O O . MET A 1 257 ? -11.029 -7.239 3.318 1.00 94.81 257 MET A O 1
ATOM 2054 N N . LEU A 1 258 ? -9.779 -5.855 4.570 1.00 95.00 258 LEU A N 1
ATOM 2055 C CA . LEU A 1 258 ? -9.708 -4.808 3.545 1.00 95.00 258 LEU A CA 1
ATOM 2056 C C . LEU A 1 258 ? -9.125 -5.349 2.237 1.00 95.00 258 LEU A C 1
ATOM 2058 O O . LEU A 1 258 ? -9.717 -5.169 1.177 1.00 95.00 258 LEU A O 1
ATOM 2062 N N . VAL A 1 259 ? -7.975 -6.019 2.318 1.00 95.56 259 VAL A N 1
ATOM 2063 C CA . VAL A 1 259 ? -7.275 -6.499 1.127 1.00 95.56 259 VAL A CA 1
ATOM 2064 C C . VAL A 1 259 ? -8.107 -7.550 0.403 1.00 95.56 259 VAL A C 1
ATOM 2066 O O . VAL A 1 259 ? -8.365 -7.397 -0.780 1.00 95.56 259 VAL A O 1
ATOM 2069 N N . VAL A 1 260 ? -8.577 -8.585 1.095 1.00 94.12 260 VAL A N 1
ATOM 2070 C CA . VAL A 1 260 ? -9.271 -9.702 0.440 1.00 94.12 260 VAL A CA 1
ATOM 2071 C C . VAL A 1 260 ? -10.671 -9.303 -0.024 1.00 94.12 260 VAL A C 1
ATOM 2073 O O . VAL A 1 260 ? -10.998 -9.526 -1.179 1.00 94.12 260 VAL A O 1
ATOM 2076 N N . THR A 1 261 ? -11.479 -8.699 0.850 1.00 91.00 261 THR A N 1
ATOM 2077 C CA . THR A 1 261 ? -12.923 -8.516 0.591 1.00 91.00 261 THR A CA 1
ATOM 2078 C C . THR A 1 261 ? -13.273 -7.237 -0.159 1.00 91.00 261 THR A C 1
ATOM 2080 O O . THR A 1 261 ? -14.375 -7.114 -0.673 1.00 91.00 261 THR A O 1
ATOM 2083 N N . LEU A 1 262 ? -12.375 -6.248 -0.183 1.00 91.25 262 LEU A N 1
ATOM 2084 C CA . LEU A 1 262 ? -12.648 -4.969 -0.842 1.00 91.25 262 LEU A CA 1
ATOM 2085 C C . LEU A 1 262 ? -11.680 -4.719 -1.988 1.00 91.25 262 LEU A C 1
ATOM 2087 O O . LEU A 1 262 ? -12.113 -4.407 -3.089 1.00 91.25 262 LEU A O 1
ATOM 2091 N N . ILE A 1 263 ? -10.381 -4.881 -1.763 1.00 93.38 263 ILE A N 1
ATOM 2092 C CA . ILE A 1 263 ? -9.398 -4.569 -2.799 1.00 93.38 263 ILE A CA 1
ATOM 2093 C C . ILE A 1 263 ? -9.363 -5.672 -3.866 1.00 93.38 263 ILE A C 1
ATOM 2095 O O . ILE A 1 263 ? -9.588 -5.396 -5.040 1.00 93.38 263 ILE A O 1
ATOM 2099 N N . MET A 1 264 ? -9.118 -6.924 -3.473 1.00 91.00 264 MET A N 1
ATOM 2100 C CA . MET A 1 264 ? -8.942 -8.016 -4.435 1.00 91.00 264 MET A CA 1
ATOM 2101 C C . MET A 1 264 ? -10.249 -8.391 -5.140 1.00 91.00 264 MET A C 1
ATOM 2103 O O . MET A 1 264 ? -10.227 -8.671 -6.327 1.00 91.00 264 MET A O 1
ATOM 2107 N N . GLU A 1 265 ? -11.392 -8.344 -4.453 1.00 87.56 265 GLU A N 1
ATOM 2108 C CA . GLU A 1 265 ? -12.689 -8.648 -5.080 1.00 87.56 265 GLU A CA 1
ATOM 2109 C C . GLU A 1 265 ? -13.130 -7.622 -6.138 1.00 87.56 265 GLU A C 1
ATOM 2111 O O . GLU A 1 265 ? -13.895 -7.983 -7.029 1.00 87.56 265 GLU A O 1
ATOM 2116 N N . ASN A 1 266 ? -12.673 -6.365 -6.055 1.00 83.94 266 ASN A N 1
ATOM 2117 C CA . ASN A 1 266 ? -13.144 -5.297 -6.947 1.00 83.94 266 ASN A CA 1
ATOM 2118 C C . ASN A 1 266 ? -12.092 -4.799 -7.949 1.00 83.94 266 ASN A C 1
ATOM 2120 O O . ASN A 1 266 ? -12.465 -4.219 -8.964 1.00 83.94 266 ASN A O 1
ATOM 2124 N N . VAL A 1 267 ? -10.796 -4.977 -7.665 1.00 77.31 267 VAL A N 1
ATOM 2125 C CA . VAL A 1 267 ? -9.708 -4.356 -8.445 1.00 77.31 267 VAL A CA 1
ATOM 2126 C C . VAL A 1 267 ? -8.627 -5.351 -8.876 1.00 77.31 267 VAL A C 1
ATOM 2128 O O . VAL A 1 267 ? -7.866 -5.041 -9.792 1.00 77.31 267 VAL A O 1
ATOM 2131 N N . ALA A 1 268 ? -8.531 -6.543 -8.271 1.00 61.22 268 ALA A N 1
ATOM 2132 C CA . ALA A 1 268 ? -7.573 -7.525 -8.775 1.00 61.22 268 ALA A CA 1
ATOM 2133 C C . ALA A 1 268 ? -8.020 -8.048 -10.157 1.00 61.22 268 ALA A C 1
ATOM 2135 O O . ALA A 1 268 ? -9.206 -8.345 -10.322 1.00 61.22 268 ALA A O 1
ATOM 2136 N N . PRO A 1 269 ? -7.099 -8.134 -11.134 1.00 49.28 269 PRO A N 1
ATOM 2137 C CA . PRO A 1 269 ? -7.383 -8.667 -12.465 1.00 49.28 269 PRO A CA 1
ATOM 2138 C C . PRO A 1 269 ? -7.700 -10.168 -12.461 1.00 49.28 269 PRO A C 1
ATOM 2140 O O . PRO A 1 269 ? -7.190 -10.892 -11.572 1.00 49.28 269 PRO A O 1
#